Protein AF-A0A6J4NP23-F1 (afdb_monomer)

Organism: NCBI:txid904963

Structure (mmCIF, N/CA/C/O backbone):
data_AF-A0A6J4NP23-F1
#
_entry.id   AF-A0A6J4NP23-F1
#
loop_
_atom_site.group_PDB
_atom_site.id
_atom_site.type_symbol
_atom_site.label_atom_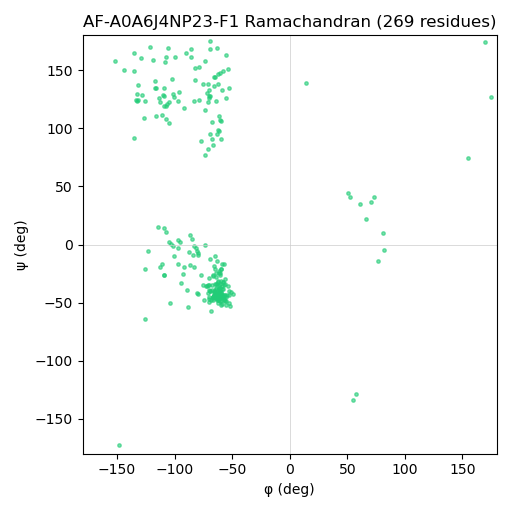id
_atom_site.label_alt_id
_atom_site.label_comp_id
_atom_site.label_asym_id
_atom_site.label_entity_id
_atom_site.label_seq_id
_atom_site.pdbx_PDB_ins_code
_atom_site.Cartn_x
_atom_site.Cartn_y
_atom_site.Cartn_z
_atom_site.occupancy
_atom_site.B_iso_or_equiv
_atom_site.auth_seq_id
_atom_site.auth_comp_id
_atom_site.auth_asym_id
_atom_site.auth_atom_id
_atom_site.pdbx_PDB_model_num
ATOM 1 N N . MET A 1 1 ? -22.127 -43.337 76.673 1.00 36.75 1 MET A N 1
ATOM 2 C CA . MET A 1 1 ? -20.661 -43.399 76.502 1.00 36.75 1 MET A CA 1
ATOM 3 C C . MET A 1 1 ? -20.350 -42.656 75.205 1.00 36.75 1 MET A C 1
ATOM 5 O O . MET A 1 1 ? -20.873 -43.080 74.190 1.00 36.75 1 MET A O 1
ATOM 9 N N . PHE A 1 2 ? -19.697 -41.489 75.328 1.00 33.22 2 PHE A N 1
ATOM 10 C CA . PHE A 1 2 ? -18.913 -40.667 74.371 1.00 33.22 2 PHE A CA 1
ATOM 11 C C . PHE A 1 2 ? -19.012 -40.971 72.852 1.00 33.22 2 PHE A C 1
ATOM 13 O O . PHE A 1 2 ? -18.929 -42.124 72.470 1.00 33.22 2 PHE A O 1
ATOM 20 N N . GLY A 1 3 ? -19.087 -40.032 71.901 1.00 30.44 3 GLY A N 1
ATOM 21 C CA . GLY A 1 3 ? -18.800 -38.595 71.871 1.00 30.44 3 GLY A CA 1
ATOM 22 C C . GLY A 1 3 ? -18.832 -38.064 70.413 1.00 30.44 3 GLY A C 1
ATOM 23 O O . GLY A 1 3 ? -19.004 -38.823 69.466 1.00 30.44 3 GLY A O 1
ATOM 24 N N . TYR A 1 4 ? -18.703 -36.742 70.292 1.00 35.09 4 TYR A N 1
ATOM 25 C CA . TYR A 1 4 ? -18.757 -35.838 69.126 1.00 35.09 4 TYR A CA 1
ATOM 26 C C . TYR A 1 4 ? -17.838 -36.137 67.913 1.00 35.09 4 TYR A C 1
ATOM 28 O O . TYR A 1 4 ? -16.700 -36.554 68.110 1.00 35.09 4 TYR A O 1
ATOM 36 N N . ASN A 1 5 ? -18.266 -35.749 66.690 1.00 31.33 5 ASN A N 1
ATOM 37 C CA . ASN A 1 5 ? -17.667 -34.642 65.891 1.00 31.33 5 ASN A CA 1
ATOM 38 C C . ASN A 1 5 ? -18.267 -34.480 64.464 1.00 31.33 5 ASN A C 1
ATOM 40 O O . ASN A 1 5 ? -18.251 -35.406 63.661 1.00 31.33 5 ASN A O 1
ATOM 44 N N . ALA A 1 6 ? -18.707 -33.257 64.135 1.00 36.91 6 ALA A N 1
ATOM 45 C CA . ALA A 1 6 ? -18.617 -32.638 62.792 1.00 36.91 6 ALA A CA 1
ATOM 46 C C . ALA A 1 6 ? -17.214 -31.962 62.676 1.00 36.91 6 ALA A C 1
ATOM 48 O O . ALA A 1 6 ? -16.598 -31.844 63.741 1.00 36.91 6 ALA A O 1
ATOM 49 N N . PRO A 1 7 ? -16.661 -31.479 61.525 1.00 42.53 7 PRO A N 1
ATOM 50 C CA . PRO A 1 7 ? -17.324 -30.733 60.433 1.00 42.53 7 PRO A CA 1
ATOM 51 C C . PRO A 1 7 ? -16.730 -30.966 59.011 1.00 42.53 7 PRO A C 1
ATOM 53 O O . PRO A 1 7 ? -15.833 -31.780 58.827 1.00 42.53 7 PRO A O 1
ATOM 56 N N . GLY A 1 8 ? -17.184 -30.209 57.998 1.00 32.09 8 GLY A N 1
ATOM 57 C CA . GLY A 1 8 ? -16.398 -30.019 56.766 1.00 32.09 8 GLY A CA 1
ATOM 58 C C . GLY A 1 8 ? -17.190 -29.676 55.508 1.00 32.09 8 GLY A C 1
ATOM 59 O O . GLY A 1 8 ? -17.348 -30.508 54.625 1.00 32.09 8 GLY A O 1
ATOM 60 N N . SER A 1 9 ? -17.666 -28.437 55.406 1.00 38.53 9 SER A N 1
ATOM 61 C CA . SER A 1 9 ? -18.154 -27.847 54.160 1.00 38.53 9 SER A CA 1
ATOM 62 C C . SER A 1 9 ? -17.006 -27.578 53.178 1.00 38.53 9 SER A C 1
ATOM 64 O O . SER A 1 9 ? -16.093 -26.823 53.511 1.00 38.53 9 SER A O 1
ATOM 66 N N . SER A 1 10 ? -17.110 -28.048 51.938 1.00 35.09 10 SER A N 1
ATOM 67 C CA . SER A 1 10 ? -16.426 -27.422 50.801 1.00 35.09 10 SER A CA 1
ATOM 68 C C . SER A 1 10 ? -17.390 -27.324 49.619 1.00 35.09 10 SER A C 1
ATOM 70 O O . SER A 1 10 ? -17.555 -28.227 48.805 1.00 35.09 10 SER A O 1
ATOM 72 N N . ARG A 1 11 ? -18.082 -26.181 49.556 1.00 37.41 11 ARG A N 1
ATOM 73 C CA . ARG A 1 11 ? -18.658 -25.685 48.307 1.00 37.41 11 ARG A CA 1
ATOM 74 C C . ARG A 1 11 ? -17.477 -25.317 47.421 1.00 37.41 11 ARG A C 1
ATOM 76 O O . ARG A 1 11 ? -16.810 -24.321 47.676 1.00 37.41 11 ARG A O 1
ATOM 83 N N . ASP A 1 12 ? -17.212 -26.146 46.423 1.00 36.19 12 ASP A N 1
ATOM 84 C CA . ASP A 1 12 ? -16.265 -25.851 45.356 1.00 36.19 12 ASP A CA 1
ATOM 85 C C . ASP A 1 12 ? -16.904 -24.805 44.426 1.00 36.19 12 ASP A C 1
ATOM 87 O O . ASP A 1 12 ? -17.491 -25.105 43.385 1.00 36.19 12 ASP A O 1
ATOM 91 N N . THR A 1 13 ? -16.905 -23.548 44.878 1.00 36.19 13 THR A N 1
ATOM 92 C CA . THR A 1 13 ? -17.175 -22.385 44.032 1.00 36.19 13 THR A CA 1
ATOM 93 C C . THR A 1 13 ? -16.019 -22.250 43.055 1.00 36.19 13 THR A C 1
ATOM 95 O O . THR A 1 13 ? -15.034 -21.568 43.331 1.00 36.19 13 THR A O 1
ATOM 98 N N . ARG A 1 14 ? -16.155 -22.887 41.889 1.00 37.19 14 ARG A N 1
ATOM 99 C CA . ARG A 1 14 ? -15.402 -22.499 40.697 1.00 37.19 14 ARG A CA 1
ATOM 100 C C . ARG A 1 14 ? -15.794 -21.067 40.358 1.00 37.19 14 ARG A C 1
ATOM 102 O O . ARG A 1 14 ? -16.845 -20.818 39.772 1.00 37.19 14 ARG A O 1
ATOM 109 N N . VAL A 1 15 ? -14.958 -20.133 40.791 1.00 38.47 15 VAL A N 1
ATOM 110 C CA . VAL A 1 15 ? -14.953 -18.759 40.304 1.00 38.47 15 VAL A CA 1
ATOM 111 C C . VAL A 1 15 ? -14.666 -18.857 38.810 1.00 38.47 15 VAL A C 1
ATOM 113 O O . VAL A 1 15 ? -13.575 -19.249 38.403 1.00 38.47 15 VAL A O 1
ATOM 116 N N . ALA A 1 16 ? -15.690 -18.606 37.997 1.00 36.97 16 ALA A N 1
ATOM 117 C CA . ALA A 1 16 ? -15.515 -18.392 36.576 1.00 36.97 16 ALA A CA 1
ATOM 118 C C . ALA A 1 16 ? -14.628 -17.157 36.427 1.00 36.97 16 ALA A C 1
ATOM 120 O O . ALA A 1 16 ? -15.034 -16.049 36.775 1.00 36.97 16 ALA A O 1
ATOM 121 N N . ASP A 1 17 ? -13.403 -17.379 35.972 1.00 35.34 17 ASP A N 1
ATOM 122 C CA . ASP A 1 17 ? -12.451 -16.331 35.649 1.00 35.34 17 ASP A CA 1
ATOM 123 C C . ASP A 1 17 ? -12.942 -15.642 34.368 1.00 35.34 17 ASP A C 1
ATOM 125 O O . ASP A 1 17 ? -12.586 -16.002 33.244 1.00 35.34 17 ASP A O 1
ATOM 129 N N . THR A 1 18 ? -13.886 -14.712 34.525 1.00 33.62 18 THR A N 1
ATOM 130 C CA . THR A 1 18 ? -14.296 -13.778 33.477 1.00 33.62 18 THR A CA 1
ATOM 131 C C . THR A 1 18 ? -13.125 -12.849 33.200 1.00 33.62 18 THR A C 1
ATOM 133 O O . THR A 1 18 ? -13.041 -11.744 33.741 1.00 33.62 18 THR A O 1
ATOM 136 N N . THR A 1 19 ? -12.223 -13.299 32.330 1.00 33.56 19 THR A N 1
ATOM 137 C CA . THR A 1 19 ? -11.299 -12.433 31.603 1.00 33.56 19 THR A CA 1
ATOM 138 C C . THR A 1 19 ? -12.158 -11.476 30.789 1.00 33.56 19 THR A C 1
ATOM 140 O O . THR A 1 19 ? -12.613 -11.763 29.685 1.00 33.56 19 THR A O 1
ATOM 143 N N . THR A 1 20 ? -12.469 -10.340 31.400 1.00 33.41 20 THR A N 1
ATOM 144 C CA . THR A 1 20 ? -13.148 -9.236 30.743 1.00 33.41 20 THR A CA 1
ATOM 145 C C . THR A 1 20 ? -12.129 -8.681 29.762 1.00 33.41 20 THR A C 1
ATOM 147 O O . THR A 1 20 ? -11.232 -7.941 30.154 1.00 33.41 20 THR A O 1
ATOM 150 N N . THR A 1 21 ? -12.182 -9.115 28.502 1.00 39.41 21 THR A N 1
ATOM 151 C CA . THR A 1 21 ? -11.393 -8.513 27.428 1.00 39.41 21 THR A CA 1
ATOM 152 C C . THR A 1 21 ? -11.884 -7.078 27.291 1.00 39.41 21 THR A C 1
ATOM 154 O O . THR A 1 21 ? -12.923 -6.821 26.684 1.00 39.41 21 THR A O 1
ATOM 157 N N . THR A 1 22 ? -11.204 -6.140 27.944 1.00 48.69 22 THR A N 1
ATOM 158 C CA . THR A 1 22 ? -11.511 -4.716 27.855 1.00 48.69 22 THR A CA 1
ATOM 159 C C . THR A 1 22 ? -11.311 -4.308 26.398 1.00 48.69 22 THR A C 1
ATOM 161 O O . THR A 1 22 ? -10.181 -4.152 25.947 1.00 48.69 22 THR A O 1
ATOM 164 N N . SER A 1 23 ? -12.399 -4.233 25.627 1.00 66.44 23 SER A N 1
ATOM 165 C CA . SER A 1 23 ? -12.356 -3.853 24.213 1.00 66.44 23 SER A CA 1
ATOM 166 C C . SER A 1 23 ? -11.758 -2.454 24.104 1.00 66.44 23 SER A C 1
ATOM 168 O O . SER A 1 23 ? -12.439 -1.480 24.420 1.00 66.44 23 SER A O 1
ATOM 170 N N . THR A 1 24 ? -10.513 -2.353 23.640 1.00 80.06 24 THR A N 1
ATOM 171 C CA . THR A 1 24 ? -9.839 -1.075 23.392 1.00 80.06 24 THR A CA 1
ATOM 172 C C . THR A 1 24 ? -10.685 -0.216 22.453 1.00 80.06 24 THR A C 1
ATOM 174 O O . THR A 1 24 ? -11.110 -0.665 21.382 1.00 80.06 24 THR A O 1
ATOM 177 N N . THR A 1 25 ? -10.980 1.008 22.882 1.00 90.00 25 THR A N 1
ATOM 178 C CA . THR A 1 25 ? -11.747 1.992 22.112 1.00 90.00 25 THR A CA 1
ATOM 179 C C . THR A 1 25 ? -10.822 2.850 21.246 1.00 90.00 25 THR A C 1
ATOM 181 O O . THR A 1 25 ? -9.612 2.902 21.465 1.00 90.00 25 THR A O 1
ATOM 184 N N . LEU A 1 26 ? -11.380 3.566 20.263 1.00 92.38 26 LEU A N 1
ATOM 185 C CA . LEU A 1 26 ? -10.605 4.523 19.458 1.00 92.38 26 LEU A CA 1
ATOM 186 C C . LEU A 1 26 ? -9.969 5.607 20.342 1.00 92.38 26 LEU A C 1
ATOM 188 O O . LEU A 1 26 ? -8.814 5.977 20.133 1.00 92.38 26 LEU A O 1
ATOM 192 N N . THR A 1 27 ? -10.689 6.056 21.372 1.00 93.19 27 THR A N 1
ATOM 193 C CA . THR A 1 27 ? -10.226 7.038 22.360 1.00 93.19 27 THR A CA 1
ATOM 194 C C . THR A 1 27 ? -9.061 6.516 23.201 1.00 93.19 27 THR A C 1
ATOM 196 O O . THR A 1 27 ? -8.151 7.280 23.515 1.00 93.19 27 THR A O 1
ATOM 199 N N . ASP A 1 28 ? -9.011 5.217 23.504 1.00 93.94 28 ASP A N 1
ATOM 200 C CA . ASP A 1 28 ? -7.879 4.621 24.233 1.00 93.94 28 ASP A CA 1
ATOM 201 C C . ASP A 1 28 ? -6.567 4.663 23.428 1.00 93.94 28 ASP A C 1
ATOM 203 O O . ASP A 1 28 ? -5.478 4.553 24.001 1.00 93.94 28 ASP A O 1
ATOM 207 N N . ILE A 1 29 ? -6.652 4.848 22.106 1.00 93.12 29 ILE A N 1
ATOM 208 C CA . ILE A 1 29 ? -5.502 4.902 21.196 1.00 93.12 29 ILE A CA 1
ATOM 209 C C . ILE A 1 29 ? -5.199 6.345 20.758 1.00 93.12 29 ILE A C 1
ATOM 211 O O . ILE A 1 29 ? -4.050 6.770 20.896 1.00 93.12 29 ILE A O 1
ATOM 215 N N . LEU A 1 30 ? -6.2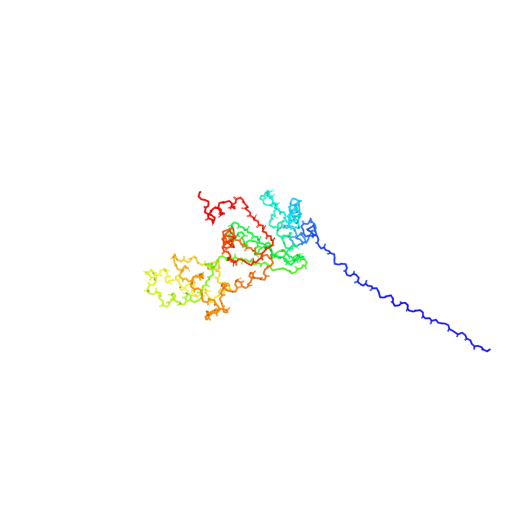04 7.094 20.282 1.00 93.00 30 LEU A N 1
ATOM 216 C CA . LEU A 1 30 ? -6.089 8.467 19.746 1.00 93.00 30 LEU A CA 1
ATOM 217 C C . LEU A 1 30 ? -6.434 9.575 20.750 1.00 93.00 30 LEU A C 1
ATOM 219 O O . LEU A 1 30 ? -6.382 10.751 20.408 1.00 93.00 30 LEU A O 1
ATOM 223 N N . GLY A 1 31 ? -6.849 9.244 21.968 1.00 92.31 31 GLY A N 1
ATOM 224 C CA . GLY A 1 31 ? -7.139 10.250 22.987 1.00 92.31 31 GLY A CA 1
ATOM 225 C C . GLY A 1 31 ? -5.878 10.967 23.480 1.00 92.31 31 GLY A C 1
ATOM 226 O O . GLY A 1 31 ? -4.756 10.503 23.280 1.00 92.31 31 GLY A O 1
ATOM 227 N N . ALA A 1 32 ? -6.061 12.065 24.219 1.00 90.38 32 ALA A N 1
ATOM 228 C CA . ALA A 1 32 ? -4.963 12.870 24.767 1.00 90.38 32 ALA A CA 1
ATOM 229 C C . ALA A 1 32 ? -3.973 12.084 25.649 1.00 90.38 32 ALA A C 1
ATOM 231 O O . ALA A 1 32 ? -2.792 12.411 25.699 1.00 90.38 32 ALA A O 1
ATOM 232 N N . GLY A 1 33 ? -4.446 11.033 26.324 1.00 90.25 33 GLY A N 1
ATOM 233 C CA . GLY A 1 33 ? -3.623 10.090 27.090 1.00 90.25 33 GLY A CA 1
ATOM 234 C C . GLY A 1 33 ? -3.527 8.702 26.455 1.00 90.25 33 GLY A C 1
ATOM 235 O O . GLY A 1 33 ? -3.148 7.751 27.140 1.00 90.25 33 GLY A O 1
ATOM 236 N N . GLY A 1 34 ? -3.926 8.565 25.188 1.00 92.75 34 GLY A N 1
ATOM 237 C CA . GLY A 1 34 ? -4.049 7.296 24.482 1.00 92.75 34 GLY A CA 1
ATOM 238 C C . GLY A 1 34 ? -2.711 6.620 24.184 1.00 92.75 34 GLY A C 1
ATOM 239 O O . GLY A 1 34 ? -1.630 7.147 24.456 1.00 92.75 34 GLY A O 1
ATOM 240 N N . ALA A 1 35 ? -2.772 5.416 23.624 1.00 93.62 35 ALA A N 1
ATOM 241 C CA . ALA A 1 35 ? -1.586 4.617 23.331 1.00 93.62 35 ALA A CA 1
ATOM 242 C C . ALA A 1 35 ? -0.600 5.318 22.374 1.00 93.62 35 ALA A C 1
ATOM 244 O O . ALA A 1 35 ? 0.611 5.222 22.585 1.00 93.62 35 ALA A O 1
ATOM 245 N N . ILE A 1 36 ? -1.091 6.087 21.390 1.00 91.50 36 ILE A N 1
ATOM 246 C CA . ILE A 1 36 ? -0.225 6.894 20.514 1.00 91.50 36 ILE A CA 1
ATOM 247 C C . ILE A 1 36 ? 0.453 8.018 21.301 1.00 91.50 36 ILE A C 1
ATOM 249 O O . ILE A 1 36 ? 1.667 8.188 21.181 1.00 91.50 36 ILE A O 1
ATOM 253 N N . ALA A 1 37 ? -0.297 8.736 22.143 1.00 92.69 37 ALA A N 1
ATOM 254 C CA . ALA A 1 37 ? 0.242 9.808 22.978 1.00 92.69 37 ALA A CA 1
ATOM 255 C C . ALA A 1 37 ? 1.380 9.303 23.878 1.00 92.69 37 ALA A C 1
ATOM 257 O O . ALA A 1 37 ? 2.453 9.900 23.931 1.00 92.69 37 ALA A O 1
ATOM 258 N N . ARG A 1 38 ? 1.190 8.143 24.522 1.00 92.69 38 ARG A N 1
ATOM 259 C CA . ARG A 1 38 ? 2.221 7.517 25.369 1.00 92.69 38 ARG A CA 1
ATOM 260 C C . ARG A 1 38 ? 3.469 7.103 24.589 1.00 92.69 38 ARG A C 1
ATOM 262 O O . ARG A 1 38 ? 4.564 7.152 25.138 1.00 92.69 38 ARG A O 1
ATOM 269 N N . ARG A 1 39 ? 3.314 6.688 23.329 1.00 91.62 39 ARG A N 1
ATOM 270 C CA . ARG A 1 39 ? 4.426 6.226 22.488 1.00 91.62 39 ARG A CA 1
ATOM 271 C C . ARG A 1 39 ? 5.233 7.372 21.881 1.00 91.62 39 ARG A C 1
ATOM 273 O O . ARG A 1 39 ? 6.455 7.287 21.835 1.00 91.62 39 ARG A O 1
ATOM 280 N N . LEU A 1 40 ? 4.562 8.411 21.392 1.00 90.00 40 LEU A N 1
ATOM 281 C CA . LEU A 1 40 ? 5.204 9.563 20.750 1.00 90.00 40 LEU A CA 1
ATOM 282 C C . LEU A 1 40 ? 5.640 10.644 21.753 1.00 90.00 40 LEU A C 1
ATOM 284 O O . LEU A 1 40 ? 6.468 11.493 21.419 1.00 90.00 40 LEU A O 1
ATOM 288 N N . GLY A 1 41 ? 5.099 10.628 22.975 1.00 90.31 41 GLY A N 1
ATOM 289 C CA . GLY A 1 41 ? 5.422 11.596 24.019 1.00 90.31 41 GLY A CA 1
ATOM 290 C C . GLY A 1 41 ? 5.151 13.031 23.562 1.00 90.31 41 GLY A C 1
ATOM 291 O O . GLY A 1 41 ? 4.082 13.333 23.039 1.00 90.31 41 GLY A O 1
ATOM 292 N N . ALA A 1 42 ? 6.147 13.908 23.712 1.00 85.25 42 ALA A N 1
ATOM 293 C CA . ALA A 1 42 ? 6.056 15.319 23.325 1.00 85.25 42 ALA A CA 1
ATOM 294 C C . ALA A 1 42 ? 5.836 15.553 21.814 1.00 85.25 42 ALA A C 1
ATOM 296 O O . ALA A 1 42 ? 5.490 16.660 21.417 1.00 85.25 42 ALA A O 1
ATOM 297 N N . GLY A 1 43 ? 6.034 14.532 20.970 1.00 84.62 43 GLY A N 1
ATOM 298 C CA . GLY A 1 43 ? 5.756 14.604 19.534 1.00 84.62 43 GLY A CA 1
ATOM 299 C C . GLY A 1 43 ? 4.280 14.415 19.167 1.00 84.62 43 GLY A C 1
ATOM 300 O O . GLY A 1 43 ? 3.938 14.537 17.991 1.00 84.62 43 GLY A O 1
ATOM 301 N N . TYR A 1 44 ? 3.412 14.093 20.132 1.00 87.62 44 TYR A N 1
ATOM 302 C CA . TYR A 1 44 ? 1.978 13.951 19.900 1.00 87.62 44 TYR A CA 1
ATOM 303 C C . TYR A 1 44 ? 1.210 15.192 20.339 1.00 87.62 44 TYR A C 1
ATOM 305 O O . TYR A 1 44 ? 1.273 15.613 21.491 1.00 87.62 44 TYR A O 1
ATOM 313 N N . GLU A 1 45 ? 0.418 15.724 19.417 1.00 89.06 45 GLU A N 1
ATOM 314 C CA . GLU A 1 45 ? -0.565 16.755 19.702 1.00 89.06 45 GLU A CA 1
ATOM 315 C C . GLU A 1 45 ? -1.958 16.142 19.580 1.00 89.06 45 GLU A C 1
ATOM 317 O O . GLU A 1 45 ? -2.344 15.659 18.511 1.00 89.06 45 GLU A O 1
ATOM 322 N N . PHE A 1 46 ? -2.713 16.162 20.677 1.00 89.62 46 PHE A N 1
ATOM 323 C CA . PHE A 1 46 ? -4.100 15.723 20.659 1.00 89.62 46 PHE A CA 1
ATOM 324 C C . PHE A 1 46 ? -4.962 16.704 19.870 1.00 89.62 46 PHE A C 1
ATOM 326 O O . PHE A 1 46 ? -4.978 17.902 20.154 1.00 89.62 46 PHE A O 1
ATOM 333 N N . ARG A 1 47 ? -5.722 16.176 18.909 1.00 90.44 47 ARG A N 1
ATOM 334 C CA . ARG A 1 47 ? -6.625 16.956 18.059 1.00 90.44 47 ARG A CA 1
ATOM 335 C C . ARG A 1 47 ? -8.023 16.341 18.121 1.00 90.44 47 ARG A C 1
ATOM 337 O O . ARG A 1 47 ? -8.210 15.263 17.559 1.00 90.44 47 ARG A O 1
ATOM 344 N N . PRO A 1 48 ? -9.013 16.986 18.764 1.00 90.75 48 PRO A N 1
ATOM 345 C CA . PRO A 1 48 ? -10.369 16.440 18.877 1.00 90.75 48 PRO A CA 1
ATOM 346 C C . PRO A 1 48 ? -10.990 16.046 17.530 1.00 90.75 48 PRO A C 1
ATOM 348 O O . PRO A 1 48 ? -11.641 15.010 17.433 1.00 90.75 48 PRO A O 1
ATOM 351 N N . GLN A 1 49 ? -10.703 16.814 16.474 1.00 92.00 49 GLN A N 1
ATOM 352 C CA . GLN A 1 49 ? -11.192 16.564 15.114 1.00 92.00 49 GLN A CA 1
ATOM 353 C C . GLN A 1 49 ? -10.659 15.245 14.529 1.00 92.00 49 GLN A C 1
ATOM 355 O O . GLN A 1 49 ? -11.319 14.619 13.703 1.00 92.00 49 GLN A O 1
ATOM 360 N N . GLN A 1 50 ? -9.475 14.793 14.963 1.00 92.81 50 GLN A N 1
ATOM 361 C CA . GLN A 1 50 ? -8.923 13.494 14.570 1.00 92.81 50 GLN A CA 1
ATOM 362 C C . GLN A 1 50 ? -9.787 12.350 15.114 1.00 92.81 50 GLN A C 1
ATOM 364 O O . GLN A 1 50 ? -10.067 11.391 14.396 1.00 92.81 50 GLN A O 1
ATOM 369 N N . LEU A 1 51 ? -10.215 12.457 16.375 1.00 93.44 51 LEU A N 1
ATOM 370 C CA . LEU A 1 51 ? -11.068 11.460 17.016 1.00 93.44 51 LEU A CA 1
ATOM 371 C C . LEU A 1 51 ? -12.490 11.495 16.443 1.00 93.44 51 LEU A C 1
ATOM 373 O O . LEU A 1 51 ? -13.036 10.441 16.135 1.00 93.44 51 LEU A O 1
ATOM 377 N N . GLU A 1 52 ? -13.045 12.687 16.216 1.00 94.25 52 GLU A N 1
ATOM 378 C CA . GLU A 1 52 ? -14.349 12.868 15.565 1.00 94.25 52 GLU A CA 1
ATOM 379 C C . GLU A 1 52 ? -14.385 12.206 14.177 1.00 94.25 52 GLU A C 1
ATOM 381 O O . GLU A 1 52 ? -15.281 11.412 13.876 1.00 94.25 52 GLU A O 1
ATOM 386 N N . MET A 1 53 ? -13.362 12.455 13.349 1.00 95.12 53 MET A N 1
ATOM 387 C CA . MET A 1 53 ? -13.221 11.793 12.052 1.00 95.12 53 MET A CA 1
ATOM 388 C C . MET A 1 53 ? -13.112 10.269 12.210 1.00 95.12 53 MET A C 1
ATOM 390 O O . MET A 1 53 ? -13.758 9.534 11.462 1.00 95.12 53 MET A O 1
ATOM 394 N N . ALA A 1 54 ? -12.344 9.777 13.186 1.00 96.12 54 ALA A N 1
ATOM 395 C CA . ALA A 1 54 ? -12.197 8.342 13.422 1.00 96.12 54 ALA A CA 1
ATOM 396 C C . ALA A 1 54 ? -13.517 7.662 13.809 1.00 96.12 54 ALA A C 1
ATOM 398 O O . ALA A 1 54 ? -13.838 6.580 13.305 1.00 96.12 54 ALA A O 1
ATOM 399 N N . GLU A 1 55 ? -14.313 8.303 14.661 1.00 96.31 55 GLU A N 1
ATOM 400 C CA . GLU A 1 55 ? -15.637 7.821 15.050 1.00 96.31 55 GLU A CA 1
ATOM 401 C C . GLU A 1 55 ? -16.614 7.821 13.869 1.00 96.31 55 GLU A C 1
ATOM 403 O O . GLU A 1 55 ? -17.340 6.837 13.671 1.00 96.31 55 GLU A O 1
ATOM 408 N N . ALA A 1 56 ? -16.591 8.869 13.038 1.00 96.88 56 ALA A N 1
ATOM 409 C CA . ALA A 1 56 ? -17.398 8.943 11.823 1.00 96.88 56 ALA A CA 1
ATOM 410 C C . ALA A 1 56 ? -17.045 7.811 10.842 1.00 96.88 56 ALA A C 1
ATOM 412 O O . ALA A 1 56 ? -17.939 7.099 10.366 1.00 96.88 56 ALA A O 1
ATOM 413 N N . VAL A 1 57 ? -15.749 7.578 10.596 1.00 97.44 57 VAL A N 1
ATOM 414 C CA . VAL A 1 57 ? -15.266 6.482 9.738 1.00 97.44 57 VAL A CA 1
ATOM 415 C C . VAL A 1 57 ? -15.690 5.123 10.307 1.00 97.44 57 VAL A C 1
ATOM 417 O O . VAL A 1 57 ? -16.254 4.304 9.577 1.00 97.44 57 VAL A O 1
ATOM 420 N N . ALA A 1 58 ? -15.522 4.886 11.613 1.00 97.44 58 ALA A N 1
ATOM 421 C CA . ALA A 1 58 ? -15.962 3.646 12.262 1.00 97.44 58 ALA A CA 1
ATOM 422 C C . ALA A 1 58 ? -17.480 3.424 12.159 1.00 97.44 58 ALA A C 1
ATOM 424 O O . ALA A 1 58 ? -17.946 2.298 11.946 1.00 97.44 58 ALA A O 1
ATOM 425 N N . GLY A 1 59 ? -18.270 4.488 12.317 1.00 97.31 59 GLY A N 1
ATOM 426 C CA . GLY A 1 59 ? -19.717 4.461 12.119 1.00 97.31 59 GLY A CA 1
ATOM 427 C C . GLY A 1 59 ? -20.097 4.086 10.686 1.00 97.31 59 GLY A C 1
ATOM 428 O O . GLY A 1 59 ? -20.979 3.247 10.488 1.00 97.31 59 GLY A O 1
ATOM 429 N N . SER A 1 60 ? -19.402 4.651 9.697 1.00 98.00 60 SER A N 1
ATOM 430 C CA . SER A 1 60 ? -19.640 4.378 8.276 1.00 98.00 60 SER A CA 1
ATOM 431 C C . SER A 1 60 ? -19.290 2.942 7.889 1.00 98.00 60 SER A C 1
ATOM 433 O O . SER A 1 60 ? -20.097 2.272 7.244 1.00 98.00 60 SER A O 1
ATOM 435 N N . LEU A 1 61 ? -18.133 2.442 8.341 1.00 97.31 61 LEU A N 1
ATOM 436 C CA . LEU A 1 61 ? -17.677 1.072 8.082 1.00 97.31 61 LEU A CA 1
ATOM 437 C C . LEU A 1 61 ? -18.632 0.030 8.680 1.00 97.31 61 LEU A C 1
ATOM 439 O O . LEU A 1 61 ? -19.021 -0.914 7.993 1.00 97.31 61 LEU A O 1
ATOM 443 N N . ARG A 1 62 ? -19.065 0.217 9.936 1.00 95.06 62 ARG A N 1
ATOM 444 C CA . ARG A 1 62 ? -20.051 -0.674 10.578 1.00 95.06 62 ARG A CA 1
ATOM 445 C C . ARG A 1 62 ? -21.421 -0.602 9.912 1.00 95.06 62 ARG A C 1
ATOM 447 O O . ARG A 1 62 ? -22.085 -1.624 9.776 1.00 95.06 62 ARG A O 1
ATOM 454 N N . GLY A 1 63 ? -21.844 0.600 9.523 1.00 95.31 63 GLY A N 1
ATOM 455 C CA . GLY A 1 63 ? -23.145 0.840 8.906 1.00 95.31 63 GLY A CA 1
ATOM 456 C C . GLY A 1 63 ? -23.222 0.492 7.420 1.00 95.31 63 GLY A C 1
ATOM 457 O O . GLY A 1 63 ? -24.318 0.543 6.869 1.00 95.31 63 GLY A O 1
ATOM 458 N N . GLY A 1 64 ? -22.097 0.183 6.765 1.00 95.31 64 GLY A N 1
ATOM 459 C CA . GLY A 1 64 ? -22.050 -0.043 5.318 1.00 95.31 64 GLY A CA 1
ATOM 460 C C . GLY A 1 64 ? -22.479 1.183 4.506 1.00 95.31 64 GLY A C 1
ATOM 461 O O . GLY A 1 64 ? -23.140 1.036 3.482 1.00 95.31 64 GLY A O 1
ATOM 462 N N . ARG A 1 65 ? -22.165 2.392 4.989 1.00 96.56 65 ARG A N 1
ATOM 463 C CA . ARG A 1 65 ? -22.538 3.661 4.341 1.00 96.56 65 ARG A CA 1
ATOM 464 C C . ARG A 1 65 ? -21.325 4.335 3.705 1.00 96.56 65 ARG A C 1
ATOM 466 O O . ARG A 1 65 ? -20.185 4.050 4.074 1.00 96.56 65 ARG A O 1
ATOM 473 N N . HIS A 1 66 ? -21.583 5.254 2.779 1.00 97.06 66 HIS A N 1
ATOM 474 C CA . HIS A 1 66 ? -20.573 6.179 2.272 1.00 97.06 66 HIS A CA 1
ATOM 475 C C . HIS A 1 66 ? -20.422 7.370 3.222 1.00 97.06 66 HIS A C 1
ATOM 477 O O . HIS A 1 66 ? -21.411 7.867 3.763 1.00 97.06 66 HIS A O 1
ATOM 483 N N . LEU A 1 67 ? -19.184 7.823 3.396 1.00 97.06 67 LEU A N 1
ATOM 484 C CA . LEU A 1 67 ? -18.825 8.995 4.182 1.00 97.06 67 LEU A CA 1
ATOM 485 C C . LEU A 1 67 ? -17.856 9.839 3.359 1.00 97.06 67 LEU A C 1
ATOM 487 O O . LEU A 1 67 ? -16.858 9.320 2.861 1.00 97.06 67 LEU A O 1
ATOM 491 N N . LEU A 1 68 ? -18.150 11.130 3.253 1.00 95.75 68 LEU A N 1
ATOM 492 C CA . LEU A 1 68 ? -17.241 12.133 2.719 1.00 95.75 68 LEU A CA 1
ATOM 493 C C . LEU A 1 68 ? -16.787 13.014 3.882 1.00 95.75 68 LEU A C 1
ATOM 495 O O . LEU A 1 68 ? -17.623 13.506 4.638 1.00 95.75 68 LEU A O 1
ATOM 499 N N . VAL A 1 69 ? -15.475 13.180 4.038 1.00 93.44 69 VAL A N 1
ATOM 500 C CA . VAL A 1 69 ? -14.884 14.011 5.091 1.00 93.44 69 VAL A CA 1
ATOM 501 C C . VAL A 1 69 ? -13.959 15.023 4.445 1.00 93.44 69 VAL A C 1
ATOM 503 O O . VAL A 1 69 ? -13.009 14.647 3.761 1.00 93.44 69 VAL A O 1
ATOM 506 N N . GLU A 1 70 ? -14.206 16.299 4.709 1.00 90.62 70 GLU A N 1
ATOM 507 C CA . GLU A 1 70 ? -13.232 17.350 4.457 1.00 90.62 70 GLU A CA 1
ATOM 508 C C . GLU A 1 70 ? -12.403 17.551 5.726 1.00 90.62 70 GLU A C 1
ATOM 510 O O . GLU A 1 70 ? -12.926 17.878 6.790 1.00 90.62 70 GLU A O 1
ATOM 515 N N . ALA A 1 71 ? -11.100 17.308 5.629 1.00 81.31 71 ALA A N 1
ATOM 516 C CA . ALA A 1 71 ? -10.192 17.411 6.757 1.00 81.31 71 ALA A CA 1
ATOM 517 C C . ALA A 1 71 ? -8.965 18.234 6.355 1.00 81.31 71 ALA A C 1
ATOM 519 O O . ALA A 1 71 ? -8.260 17.908 5.392 1.00 81.31 71 ALA A O 1
ATOM 520 N N . GLY A 1 72 ? -8.705 19.301 7.116 1.00 75.62 72 GLY A N 1
ATOM 521 C CA . GLY A 1 72 ? -7.589 20.216 6.873 1.00 75.62 72 GLY A CA 1
ATOM 522 C C . GLY A 1 72 ? -6.230 19.507 6.805 1.00 75.62 72 GLY A C 1
ATOM 523 O O . GLY A 1 72 ? -6.052 18.356 7.218 1.00 75.62 72 GLY A O 1
ATOM 524 N N . THR A 1 73 ? -5.220 20.166 6.252 1.00 72.38 73 THR A N 1
ATOM 525 C CA . THR A 1 73 ? -3.838 19.667 6.318 1.00 72.38 73 THR A CA 1
ATOM 526 C C . THR A 1 73 ? -3.346 19.646 7.768 1.00 72.38 73 THR A C 1
ATOM 528 O O . THR A 1 73 ? -3.697 20.517 8.557 1.00 72.38 73 THR A O 1
ATOM 531 N N . GLY A 1 74 ? -2.534 18.653 8.141 1.00 68.94 74 GLY A N 1
ATOM 532 C CA . GLY A 1 74 ? -1.912 18.595 9.472 1.00 68.94 74 GLY A CA 1
ATOM 533 C C . GLY A 1 74 ? -2.782 18.042 10.611 1.00 68.94 74 GLY A C 1
ATOM 534 O O . GLY A 1 74 ? -2.258 17.807 11.692 1.00 68.94 74 GLY A O 1
ATOM 535 N N . VAL A 1 75 ? -4.064 17.727 10.389 1.00 63.38 75 VAL A N 1
ATOM 536 C CA . VAL A 1 75 ? -4.958 17.170 11.435 1.00 63.38 75 VAL A CA 1
ATOM 537 C C . VAL A 1 75 ? -4.680 15.703 11.807 1.00 63.38 75 VAL A C 1
ATOM 539 O O . VAL A 1 75 ? -5.334 15.153 12.686 1.00 63.38 75 VAL A O 1
ATOM 542 N N . GLY A 1 76 ? -3.698 15.053 11.172 1.00 75.81 76 GLY A N 1
ATOM 543 C CA . GLY A 1 76 ? -3.395 13.635 11.400 1.00 75.81 76 GLY A CA 1
ATOM 544 C C . GLY A 1 76 ? -4.431 12.689 10.780 1.00 75.81 76 GLY A C 1
ATOM 545 O O . GLY A 1 76 ? -4.798 11.693 11.406 1.00 75.81 76 GLY A O 1
ATOM 546 N N . LYS A 1 77 ? -4.894 13.016 9.561 1.00 87.19 77 LYS A N 1
ATOM 547 C CA . LYS A 1 77 ? -5.908 12.271 8.788 1.00 87.19 77 LYS A CA 1
ATOM 548 C C . LYS A 1 77 ? -5.615 10.777 8.698 1.00 87.19 77 LYS A C 1
ATOM 550 O O . LYS A 1 77 ? -6.528 9.983 8.903 1.00 87.19 77 LYS A O 1
ATOM 555 N N . SER A 1 78 ? -4.351 10.412 8.468 1.00 91.62 78 SER A N 1
ATOM 556 C CA . SER A 1 78 ? -3.933 9.017 8.328 1.00 91.62 78 SER A CA 1
ATOM 557 C C . SER A 1 78 ? -4.416 8.156 9.486 1.00 91.62 78 SER A C 1
ATOM 559 O O . SER A 1 78 ? -5.108 7.171 9.270 1.00 91.62 78 SER A O 1
ATOM 561 N N . PHE A 1 79 ? -4.143 8.545 10.735 1.00 94.12 79 PHE A N 1
ATOM 562 C CA . PHE A 1 79 ? -4.595 7.760 11.887 1.00 94.12 79 PHE A CA 1
ATOM 563 C C . PHE A 1 79 ? -6.113 7.760 12.044 1.00 94.12 79 PHE A C 1
ATOM 565 O O . PHE A 1 79 ? -6.674 6.735 12.431 1.00 94.12 79 PHE A O 1
ATOM 572 N N . ALA A 1 80 ? -6.771 8.872 11.708 1.00 94.81 80 ALA A N 1
ATOM 573 C CA . ALA A 1 80 ? -8.217 8.986 11.810 1.00 94.81 80 ALA A CA 1
ATOM 574 C C . ALA A 1 80 ? -8.949 8.007 10.883 1.00 94.81 80 ALA A C 1
ATOM 576 O O . ALA A 1 80 ? -9.983 7.483 11.275 1.00 94.81 80 ALA A O 1
ATOM 577 N N . TYR A 1 81 ? -8.422 7.697 9.694 1.00 96.00 81 TYR A N 1
ATOM 578 C CA . TYR A 1 81 ? -9.024 6.671 8.835 1.00 96.00 81 TYR A CA 1
ATOM 579 C C . TYR A 1 81 ? -8.401 5.277 9.013 1.00 96.00 81 TYR A C 1
ATOM 581 O O . TYR A 1 81 ? -9.115 4.280 8.899 1.00 96.00 81 TYR A O 1
ATOM 589 N N . LEU A 1 82 ? -7.100 5.171 9.315 1.00 97.12 82 LEU A N 1
ATOM 590 C CA . LEU A 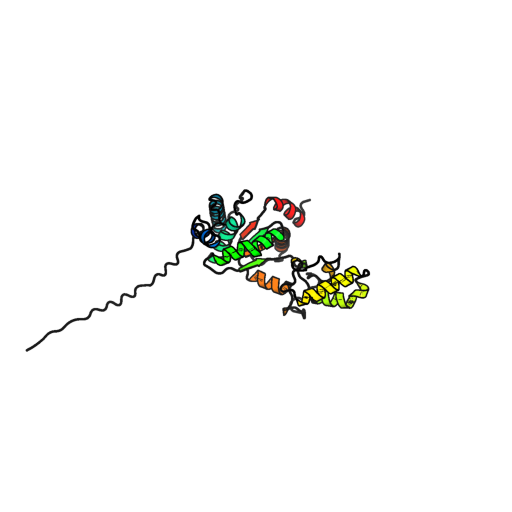1 82 ? -6.409 3.881 9.437 1.00 97.12 82 LEU A CA 1
ATOM 591 C C . LEU A 1 82 ? -6.857 3.114 10.672 1.00 97.12 82 LEU A C 1
ATOM 593 O O . LEU A 1 82 ? -7.139 1.924 10.569 1.00 97.12 82 LEU A O 1
ATOM 597 N N . LEU A 1 83 ? -6.931 3.769 11.832 1.00 96.94 83 LEU A N 1
ATOM 598 C CA . LEU A 1 83 ? -7.278 3.080 13.069 1.00 96.94 83 LEU A CA 1
ATOM 599 C C . LEU A 1 83 ? -8.667 2.417 13.007 1.00 96.94 83 LEU A C 1
ATOM 601 O O . LEU A 1 83 ? -8.746 1.217 13.269 1.00 96.94 83 LEU A O 1
ATOM 605 N N . PRO A 1 84 ? -9.758 3.114 12.632 1.00 97.38 84 PRO A N 1
ATOM 606 C CA . PRO A 1 84 ? -11.059 2.462 12.505 1.00 97.38 84 PRO A CA 1
ATOM 607 C C . PRO A 1 84 ? -11.112 1.441 11.358 1.00 97.38 84 PRO A C 1
ATOM 609 O O . PRO A 1 84 ? -11.864 0.472 11.455 1.00 97.38 84 PRO A O 1
ATOM 612 N N . ALA A 1 85 ? -10.309 1.599 10.298 1.00 98.00 85 ALA A N 1
ATOM 613 C CA . ALA A 1 85 ? -10.180 0.590 9.244 1.00 98.00 85 ALA A CA 1
ATOM 614 C C . ALA A 1 85 ? -9.540 -0.705 9.750 1.00 98.00 85 ALA A C 1
ATOM 616 O O . ALA A 1 85 ? -10.046 -1.790 9.461 1.00 98.00 85 ALA A O 1
ATOM 617 N N . ILE A 1 86 ? -8.454 -0.589 10.518 1.00 97.69 86 ILE A N 1
ATOM 618 C CA . ILE A 1 86 ? -7.783 -1.708 11.188 1.00 97.69 86 ILE A CA 1
ATOM 619 C C . ILE A 1 86 ? -8.754 -2.370 12.160 1.00 97.69 86 ILE A C 1
ATOM 621 O O . ILE A 1 86 ? -8.955 -3.579 12.076 1.00 97.69 86 ILE A O 1
ATOM 625 N N . ASP A 1 87 ? -9.433 -1.583 12.998 1.00 96.81 87 ASP A N 1
ATOM 626 C CA . ASP A 1 87 ? -10.396 -2.104 13.969 1.00 96.81 87 ASP A CA 1
ATOM 627 C C . ASP A 1 87 ? -11.527 -2.891 13.301 1.00 96.81 87 ASP A C 1
ATOM 629 O O . ASP A 1 87 ? -11.858 -4.010 13.701 1.00 96.81 87 ASP A O 1
ATOM 633 N N . TYR A 1 88 ? -12.075 -2.347 12.214 1.00 97.25 88 TYR A N 1
ATOM 634 C CA . TYR A 1 88 ? -13.078 -3.025 11.407 1.00 97.25 88 TYR A CA 1
ATOM 635 C C . TYR A 1 88 ? -12.541 -4.317 10.778 1.00 97.25 88 TYR A C 1
ATOM 637 O O . TYR A 1 88 ? -13.203 -5.356 10.875 1.00 97.25 88 TYR A O 1
ATOM 645 N N . ALA A 1 89 ? -11.356 -4.266 10.162 1.00 97.25 89 ALA A N 1
ATOM 646 C CA . ALA A 1 89 ? -10.735 -5.400 9.485 1.00 97.25 89 ALA A CA 1
ATOM 647 C C . ALA A 1 89 ? -10.445 -6.557 10.452 1.00 97.25 89 ALA A C 1
ATOM 649 O O . ALA A 1 89 ? -10.802 -7.702 10.165 1.00 97.25 89 ALA A O 1
ATOM 650 N N . VAL A 1 90 ? -9.857 -6.258 11.612 1.00 95.94 90 VAL A N 1
ATOM 651 C CA . VAL A 1 90 ? -9.495 -7.248 12.633 1.00 95.94 90 VAL A CA 1
ATOM 652 C C . VAL A 1 90 ? -10.748 -7.854 13.266 1.00 95.94 90 VAL A C 1
ATOM 654 O O . VAL A 1 90 ? -10.961 -9.065 13.159 1.00 95.94 90 VAL A O 1
ATOM 657 N N . LYS A 1 91 ? -11.635 -7.032 13.848 1.00 94.62 91 LYS A N 1
ATOM 658 C CA . LYS A 1 91 ? -12.805 -7.527 14.603 1.00 94.62 91 LYS A CA 1
ATOM 659 C C . LYS A 1 91 ? -13.786 -8.326 13.750 1.00 94.62 91 LYS A C 1
ATOM 661 O O . LYS A 1 91 ? -14.427 -9.247 14.249 1.00 94.62 91 LYS A O 1
ATOM 666 N N . HIS A 1 92 ? -13.900 -7.997 12.463 1.00 94.88 92 HIS A N 1
ATOM 667 C CA . HIS A 1 92 ? -14.856 -8.645 11.562 1.00 94.88 92 HIS A CA 1
ATOM 668 C C . HIS A 1 92 ? -14.203 -9.643 10.601 1.00 94.88 92 HIS A C 1
ATOM 670 O O . HIS A 1 92 ? -14.911 -10.216 9.773 1.00 94.88 92 HIS A O 1
ATOM 676 N N . LYS A 1 93 ? -12.880 -9.863 10.691 1.00 94.81 93 LYS A N 1
ATOM 677 C CA . LYS A 1 93 ? -12.106 -10.687 9.741 1.00 94.81 93 LYS A CA 1
ATOM 678 C C . LYS A 1 93 ? -12.339 -10.261 8.286 1.00 94.81 93 LYS A C 1
ATOM 680 O O . LYS A 1 93 ? -12.501 -11.092 7.391 1.00 94.81 93 LYS A O 1
ATOM 685 N N . LYS A 1 94 ? -12.390 -8.948 8.080 1.00 96.19 94 LYS A N 1
ATOM 686 C CA . LYS A 1 94 ? -12.644 -8.291 6.796 1.00 96.19 94 LYS A CA 1
ATOM 687 C C . LYS A 1 94 ? -11.365 -7.694 6.231 1.00 96.19 94 LYS A C 1
ATOM 689 O O . LYS A 1 94 ? -10.345 -7.605 6.917 1.00 96.19 94 LYS A O 1
ATOM 694 N N . ARG A 1 95 ? -11.423 -7.279 4.969 1.00 97.94 95 ARG A N 1
ATOM 695 C CA . ARG A 1 95 ? -10.320 -6.591 4.296 1.00 97.94 95 ARG A CA 1
ATOM 696 C C . ARG A 1 95 ? -10.718 -5.182 3.887 1.00 97.94 95 ARG A C 1
ATOM 698 O O . ARG A 1 95 ? -11.777 -4.988 3.291 1.00 97.94 95 ARG A O 1
ATOM 705 N N . VAL A 1 96 ? -9.836 -4.223 4.148 1.00 98.50 96 VAL A N 1
ATOM 706 C CA . VAL A 1 96 ? -10.013 -2.821 3.754 1.00 98.50 96 VAL A CA 1
ATOM 707 C C . VAL A 1 96 ? -8.927 -2.426 2.762 1.00 98.50 96 VAL A C 1
ATOM 709 O O . VAL A 1 96 ? -7.754 -2.746 2.952 1.00 98.50 96 VAL A O 1
ATOM 712 N N . VAL A 1 97 ? -9.324 -1.738 1.695 1.00 98.31 97 VAL A N 1
ATOM 713 C CA . VAL A 1 97 ? -8.396 -1.083 0.768 1.00 98.31 97 VAL A CA 1
ATOM 714 C C . VAL A 1 97 ? -8.261 0.381 1.167 1.00 98.31 97 VAL A C 1
ATOM 716 O O . VAL A 1 97 ? -9.263 1.063 1.357 1.00 98.31 97 VAL A O 1
ATOM 719 N N . VAL A 1 98 ? -7.032 0.865 1.272 1.00 97.88 98 VAL A N 1
ATOM 720 C CA . VAL A 1 98 ? -6.700 2.280 1.426 1.00 97.88 98 VAL A CA 1
ATOM 721 C C . VAL A 1 98 ? -6.024 2.714 0.136 1.00 97.88 98 VAL A C 1
ATOM 723 O O . VAL A 1 98 ? -4.930 2.255 -0.187 1.00 97.88 98 VAL A O 1
ATOM 726 N N . SER A 1 99 ? -6.702 3.562 -0.624 1.00 96.19 99 SER A N 1
ATOM 727 C CA . SER A 1 99 ? -6.183 4.114 -1.864 1.00 96.19 99 SER A CA 1
ATOM 728 C C . SER A 1 99 ? -5.691 5.530 -1.627 1.00 96.19 99 SER A C 1
ATOM 730 O O . SER A 1 99 ? -6.447 6.348 -1.113 1.00 96.19 99 SER A O 1
ATOM 732 N N . THR A 1 100 ? -4.471 5.832 -2.057 1.00 92.88 100 THR A N 1
ATOM 733 C CA . THR A 1 100 ? -3.904 7.187 -2.002 1.00 92.88 100 THR A CA 1
ATOM 734 C C . THR A 1 100 ? -3.513 7.673 -3.398 1.00 92.88 100 THR A C 1
ATOM 736 O O . THR A 1 100 ? -3.508 6.902 -4.363 1.00 92.88 100 THR A O 1
ATOM 739 N N . HIS A 1 101 ? -3.176 8.953 -3.529 1.00 85.25 101 HIS A N 1
ATOM 740 C CA . HIS A 1 101 ? -2.849 9.529 -4.829 1.00 85.25 101 HIS A CA 1
ATOM 741 C C . HIS A 1 101 ? -1.466 9.106 -5.356 1.00 85.25 101 HIS A C 1
ATOM 743 O O . HIS A 1 101 ? -1.345 8.664 -6.499 1.00 85.25 101 HIS A O 1
ATOM 749 N N . THR A 1 102 ? -0.414 9.186 -4.534 1.00 79.44 102 THR A N 1
ATOM 750 C CA . THR A 1 102 ? 0.979 8.996 -4.983 1.00 79.44 102 THR A CA 1
ATOM 751 C C . THR A 1 102 ? 1.667 7.810 -4.305 1.00 79.44 102 THR A C 1
ATOM 753 O O . THR A 1 102 ? 1.266 7.362 -3.233 1.00 79.44 102 THR A O 1
ATOM 756 N N . ILE A 1 103 ? 2.734 7.285 -4.923 1.00 76.44 103 ILE A N 1
ATOM 757 C CA . ILE A 1 103 ? 3.564 6.218 -4.329 1.00 76.44 103 ILE A CA 1
ATOM 758 C C . ILE A 1 103 ? 4.184 6.682 -3.007 1.00 76.44 103 ILE A C 1
ATOM 760 O O . ILE A 1 103 ? 4.096 5.962 -2.019 1.00 76.44 103 ILE A O 1
ATOM 764 N N . SER A 1 104 ? 4.690 7.914 -2.946 1.00 80.19 104 SER A N 1
ATOM 765 C CA . SER A 1 104 ? 5.288 8.468 -1.726 1.00 80.19 104 SER A CA 1
ATOM 766 C C . SER A 1 104 ? 4.303 8.550 -0.555 1.00 80.19 104 SER A C 1
ATOM 768 O O . SER A 1 104 ? 4.691 8.309 0.585 1.00 80.19 104 SER A O 1
ATOM 770 N N . LEU A 1 105 ? 3.018 8.836 -0.811 1.00 84.44 105 LEU A N 1
ATOM 771 C CA . LEU A 1 105 ? 1.987 8.789 0.234 1.00 84.44 105 LEU A CA 1
ATOM 772 C C . LEU A 1 105 ? 1.736 7.354 0.717 1.00 84.44 105 LEU A C 1
ATOM 774 O O . LEU A 1 105 ? 1.567 7.131 1.912 1.00 84.44 105 LEU A O 1
ATOM 778 N N . GLN A 1 106 ? 1.746 6.367 -0.185 1.00 86.12 106 GLN A N 1
ATOM 779 C CA . GLN A 1 106 ? 1.623 4.959 0.214 1.00 86.12 106 GLN A CA 1
ATOM 780 C C . GLN A 1 106 ? 2.804 4.503 1.077 1.00 86.12 106 GLN A C 1
ATOM 782 O O . GLN A 1 106 ? 2.600 3.810 2.071 1.00 86.12 106 GLN A O 1
ATOM 787 N N . GLU A 1 107 ? 4.022 4.897 0.706 1.00 85.00 107 GLU A N 1
ATOM 788 C CA . GLU A 1 107 ? 5.246 4.609 1.462 1.00 85.00 107 GLU A CA 1
ATOM 789 C C . GLU A 1 107 ? 5.207 5.278 2.836 1.00 85.00 107 GLU A C 1
ATOM 791 O O . GLU A 1 107 ? 5.482 4.626 3.837 1.00 85.00 107 GLU A O 1
ATOM 796 N N . GLN A 1 108 ? 4.733 6.526 2.934 1.00 89.81 108 GLN A N 1
ATOM 797 C CA . GLN A 1 108 ? 4.519 7.165 4.235 1.00 89.81 108 GLN A CA 1
ATOM 798 C C . GLN A 1 108 ? 3.578 6.346 5.133 1.00 89.81 108 GLN A C 1
ATOM 800 O O . GLN A 1 108 ? 3.873 6.161 6.318 1.00 89.81 108 GLN A O 1
ATOM 805 N N . LEU A 1 109 ? 2.473 5.828 4.587 1.00 93.25 109 LEU A N 1
ATOM 806 C CA . LEU A 1 109 ? 1.572 4.985 5.369 1.00 93.25 109 LEU A CA 1
ATOM 807 C C . LEU A 1 109 ? 2.256 3.693 5.816 1.00 93.25 109 LEU A C 1
ATOM 809 O O . LEU A 1 109 ? 2.139 3.316 6.978 1.00 93.25 109 LEU A O 1
ATOM 813 N N . ILE A 1 110 ? 2.959 3.018 4.909 1.00 93.38 110 ILE A N 1
ATOM 814 C CA . ILE A 1 110 ? 3.534 1.686 5.136 1.00 93.38 110 ILE A CA 1
ATOM 815 C C . ILE A 1 110 ? 4.783 1.723 6.020 1.00 93.38 110 ILE A C 1
ATOM 817 O O . ILE A 1 110 ? 4.956 0.822 6.837 1.00 93.38 110 ILE A O 1
ATOM 821 N N . ASP A 1 111 ? 5.606 2.763 5.913 1.00 92.50 111 ASP A N 1
ATOM 822 C CA . ASP A 1 111 ? 6.898 2.847 6.600 1.00 92.50 111 ASP A CA 1
ATOM 823 C C . ASP A 1 111 ? 6.834 3.652 7.905 1.00 92.50 111 ASP A C 1
ATOM 825 O O . ASP A 1 111 ? 7.740 3.553 8.736 1.00 92.50 111 ASP A O 1
ATOM 829 N N . LYS A 1 112 ? 5.776 4.453 8.115 1.00 91.69 112 LYS A N 1
ATOM 830 C CA . LYS A 1 112 ? 5.628 5.296 9.317 1.00 91.69 112 LYS A CA 1
ATOM 831 C C . LYS A 1 112 ? 4.315 5.071 10.052 1.00 91.69 112 LYS A C 1
ATOM 833 O O . LYS A 1 112 ? 4.329 4.612 11.196 1.00 91.69 112 LYS A O 1
ATOM 838 N N . ASP A 1 113 ? 3.189 5.385 9.414 1.00 94.06 113 ASP A N 1
ATOM 839 C CA . ASP A 1 113 ? 1.907 5.475 10.121 1.00 94.06 113 ASP A CA 1
ATOM 840 C C . ASP A 1 113 ? 1.409 4.091 10.577 1.00 94.06 113 ASP A C 1
ATOM 842 O O . ASP A 1 113 ? 1.017 3.902 11.731 1.00 94.06 113 ASP A O 1
ATOM 846 N N . ILE A 1 114 ? 1.476 3.092 9.697 1.00 96.25 114 ILE A N 1
ATOM 847 C CA . ILE A 1 114 ? 1.062 1.716 9.983 1.00 96.25 114 ILE A CA 1
ATOM 848 C C . ILE A 1 114 ? 1.974 1.045 11.022 1.00 96.25 114 ILE A C 1
ATOM 850 O O . ILE A 1 114 ? 1.421 0.491 11.972 1.00 96.25 114 ILE A O 1
ATOM 854 N N . PRO A 1 115 ? 3.319 1.104 10.932 1.00 95.88 115 PRO A N 1
ATOM 855 C CA . PRO A 1 115 ? 4.196 0.557 11.967 1.00 95.88 115 PRO A CA 1
ATOM 856 C C . PRO A 1 115 ? 3.946 1.156 13.352 1.00 95.88 115 PRO A C 1
ATOM 858 O O . PRO A 1 115 ? 4.031 0.451 14.360 1.00 95.88 115 PRO A O 1
ATOM 861 N N . LEU A 1 116 ? 3.589 2.445 13.423 1.00 93.88 116 LEU A N 1
ATOM 862 C CA . LEU A 1 116 ? 3.191 3.059 14.687 1.00 93.88 116 LEU A CA 1
ATOM 863 C C . LEU A 1 116 ? 1.908 2.424 15.231 1.00 93.88 116 LEU A C 1
ATOM 865 O O . LEU A 1 116 ? 1.864 2.083 16.413 1.00 93.88 116 LEU A O 1
ATOM 869 N N . LEU A 1 117 ? 0.895 2.240 14.378 1.00 95.50 117 LEU A N 1
ATOM 870 C CA . LEU A 1 117 ? -0.369 1.603 14.751 1.00 95.50 117 LEU A CA 1
ATOM 871 C C . LEU A 1 117 ? -0.185 0.132 15.142 1.00 95.50 117 LEU A C 1
ATOM 873 O O . LEU A 1 117 ? -0.752 -0.291 16.143 1.00 95.50 117 LEU A O 1
ATOM 877 N N . GLN A 1 118 ? 0.656 -0.625 14.434 1.00 95.88 118 GLN A N 1
ATOM 878 C CA . GLN A 1 118 ? 1.007 -2.007 14.796 1.00 95.88 118 GLN A CA 1
ATOM 879 C C . GLN A 1 118 ? 1.606 -2.108 16.199 1.00 95.88 118 GLN A C 1
ATOM 881 O O . GLN A 1 118 ? 1.399 -3.097 16.891 1.00 95.88 118 GLN A O 1
ATOM 886 N N . ALA A 1 119 ? 2.333 -1.082 16.636 1.00 94.38 119 ALA A N 1
ATOM 887 C CA . ALA A 1 119 ? 2.980 -1.086 17.937 1.00 94.38 119 ALA A CA 1
ATOM 888 C C . ALA A 1 119 ? 2.070 -0.663 19.104 1.00 94.38 119 ALA A C 1
ATOM 890 O O . ALA A 1 119 ? 2.505 -0.730 20.255 1.00 94.38 119 ALA A O 1
ATOM 891 N N . VAL A 1 120 ? 0.857 -0.170 18.830 1.00 94.06 120 VAL A N 1
ATOM 892 C CA . VAL A 1 120 ? -0.077 0.325 19.860 1.00 94.06 120 VAL A CA 1
ATOM 893 C C . VAL A 1 120 ? -1.455 -0.331 19.813 1.00 94.06 120 VAL A C 1
ATOM 895 O O . VAL A 1 120 ? -2.179 -0.272 20.806 1.00 94.06 120 VAL A O 1
ATOM 898 N N . TYR A 1 121 ? -1.837 -0.917 18.679 1.00 95.56 121 TYR A N 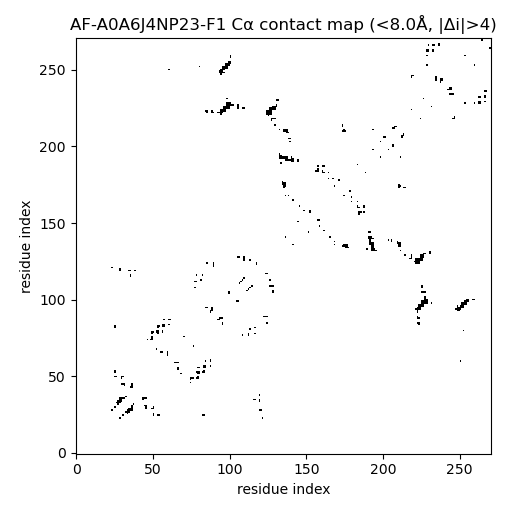1
ATOM 899 C CA . TYR A 1 121 ? -3.086 -1.653 18.527 1.00 95.56 121 TYR A CA 1
ATOM 900 C C . TYR A 1 121 ? -2.964 -3.025 19.222 1.00 95.56 121 TYR A C 1
ATOM 902 O O . TYR A 1 121 ? -1.906 -3.646 19.131 1.00 95.56 121 TYR A O 1
ATOM 910 N N . PRO A 1 122 ? -3.994 -3.491 19.954 1.00 93.06 122 PRO A N 1
ATOM 911 C CA . PRO A 1 122 ? -3.880 -4.670 20.819 1.00 93.06 122 PRO A CA 1
ATOM 912 C C . PRO A 1 122 ? -3.743 -6.002 20.070 1.00 93.06 122 PRO A C 1
ATOM 914 O O . PRO A 1 122 ? -3.133 -6.925 20.602 1.00 93.06 122 PRO A O 1
ATOM 917 N N . ASP A 1 123 ? -4.301 -6.108 18.862 1.00 94.75 123 ASP A N 1
ATOM 918 C CA . ASP A 1 123 ? -4.309 -7.343 18.077 1.00 94.75 123 ASP A CA 1
ATOM 919 C C . ASP A 1 123 ? -3.363 -7.263 16.868 1.00 94.75 123 ASP A C 1
ATOM 921 O O . ASP A 1 123 ? -3.068 -6.192 16.335 1.00 94.75 123 ASP A O 1
ATOM 925 N N . GLU A 1 124 ? -2.918 -8.414 16.370 1.00 94.81 124 GLU A N 1
ATOM 926 C CA . GLU A 1 124 ? -2.097 -8.462 15.161 1.00 94.81 124 GLU A CA 1
ATOM 927 C C . GLU A 1 124 ? -2.912 -8.133 13.904 1.00 94.81 124 GLU A C 1
ATOM 929 O O . GLU A 1 124 ? -4.021 -8.631 13.690 1.00 94.81 124 GLU A O 1
ATOM 934 N N . PHE A 1 125 ? -2.316 -7.346 13.009 1.00 96.81 125 PHE A N 1
ATOM 935 C CA . PHE A 1 125 ? -2.842 -7.128 11.667 1.00 96.81 125 PHE A CA 1
ATOM 936 C C . PHE A 1 125 ? -1.716 -7.005 10.641 1.00 96.81 125 PHE A C 1
ATOM 938 O O . PHE A 1 125 ? -0.616 -6.520 10.921 1.00 96.81 125 PHE A O 1
ATOM 945 N N . THR A 1 126 ? -2.014 -7.423 9.413 1.00 96.75 126 THR A N 1
ATOM 946 C CA . THR A 1 126 ? -1.097 -7.330 8.276 1.00 96.75 126 THR A CA 1
ATOM 947 C C . THR A 1 126 ? -1.550 -6.229 7.328 1.00 96.75 126 THR A C 1
ATOM 949 O O . THR A 1 126 ? -2.642 -6.303 6.757 1.00 96.75 126 THR A O 1
ATOM 952 N N . ALA A 1 127 ? -0.690 -5.240 7.104 1.00 97.25 127 ALA A N 1
ATOM 953 C CA . ALA A 1 127 ? -0.841 -4.292 6.011 1.00 97.25 127 ALA A CA 1
ATOM 954 C C . ALA A 1 127 ? 0.114 -4.632 4.863 1.00 97.25 127 ALA A C 1
ATOM 956 O O . ALA A 1 127 ? 1.244 -5.063 5.094 1.00 97.25 127 ALA A O 1
ATOM 957 N N . VAL A 1 128 ? -0.336 -4.454 3.622 1.00 95.81 128 VAL A N 1
ATOM 958 C CA . VAL A 1 128 ? 0.455 -4.780 2.430 1.00 95.81 128 VAL A CA 1
ATOM 959 C C . VAL A 1 128 ? 0.386 -3.636 1.432 1.00 95.81 128 VAL A C 1
ATOM 961 O O . VAL A 1 128 ? -0.698 -3.269 0.985 1.00 95.81 128 VAL A O 1
ATOM 964 N N . LEU A 1 129 ? 1.555 -3.129 1.039 1.00 94.50 129 LEU A N 1
ATOM 965 C CA . LEU A 1 129 ? 1.703 -2.251 -0.116 1.00 94.50 129 LEU A CA 1
ATOM 966 C C . LEU A 1 129 ? 1.501 -3.053 -1.402 1.00 94.50 129 LEU A C 1
ATOM 968 O O . LEU A 1 129 ? 2.217 -4.029 -1.653 1.00 94.50 129 LEU A O 1
ATOM 972 N N . VAL A 1 130 ? 0.543 -2.644 -2.227 1.00 94.44 130 VAL A N 1
ATOM 973 C CA . VAL A 1 130 ? 0.217 -3.322 -3.479 1.00 94.44 130 VAL A CA 1
ATOM 974 C C . VAL A 1 130 ? 0.505 -2.396 -4.652 1.00 94.44 130 VAL A C 1
ATOM 976 O O . VAL A 1 130 ? -0.191 -1.413 -4.892 1.00 94.44 130 VAL A O 1
ATOM 979 N N . LYS A 1 131 ? 1.535 -2.756 -5.420 1.00 91.69 131 LYS A N 1
ATOM 980 C CA . LYS A 1 131 ? 1.964 -2.025 -6.615 1.00 91.69 131 LYS A CA 1
ATOM 981 C C . LYS A 1 131 ? 1.426 -2.695 -7.880 1.00 91.69 131 LYS A C 1
ATOM 983 O O . LYS A 1 131 ? 1.048 -3.874 -7.887 1.00 91.69 131 LYS A O 1
ATOM 988 N N . GLY A 1 132 ? 1.415 -1.942 -8.977 1.00 91.38 132 GLY A N 1
ATOM 989 C CA . GLY A 1 132 ? 1.107 -2.482 -10.301 1.00 91.38 132 GLY A CA 1
ATOM 990 C C . GLY A 1 132 ? 2.139 -3.526 -10.709 1.00 91.38 132 GLY A C 1
ATOM 991 O O . GLY A 1 132 ? 3.311 -3.407 -10.362 1.00 91.38 132 GLY A O 1
ATOM 992 N N . ARG A 1 133 ? 1.722 -4.542 -11.460 1.00 92.69 133 ARG A N 1
ATOM 993 C CA . ARG A 1 133 ? 2.573 -5.673 -11.848 1.00 92.69 133 ARG A CA 1
ATOM 994 C C . ARG A 1 133 ? 3.895 -5.255 -12.507 1.00 92.69 133 ARG A C 1
ATOM 996 O O . ARG A 1 133 ? 4.929 -5.848 -12.211 1.00 92.69 133 ARG A O 1
ATOM 1003 N N . SER A 1 134 ? 3.858 -4.232 -13.357 1.00 93.69 134 SER A N 1
ATOM 1004 C CA . SER A 1 134 ? 5.028 -3.671 -14.042 1.00 93.69 134 SER A CA 1
ATOM 1005 C C . SER A 1 134 ? 6.042 -3.020 -13.097 1.00 93.69 134 SER A C 1
ATOM 1007 O O . SER A 1 134 ? 7.152 -2.740 -13.523 1.00 93.69 134 SER A O 1
ATOM 1009 N N . ASN A 1 135 ? 5.722 -2.824 -11.816 1.00 93.88 135 ASN A N 1
ATOM 1010 C CA . ASN A 1 135 ? 6.671 -2.330 -10.815 1.00 93.88 135 ASN A CA 1
ATOM 1011 C C . ASN A 1 135 ? 7.581 -3.429 -10.260 1.00 93.88 135 ASN A C 1
ATOM 1013 O O . ASN A 1 135 ? 8.446 -3.124 -9.450 1.00 93.88 135 ASN A O 1
ATOM 1017 N N . TYR A 1 136 ? 7.402 -4.690 -10.660 1.00 95.88 136 TYR A N 1
ATOM 1018 C CA . TYR A 1 136 ? 8.223 -5.796 -10.171 1.00 95.88 136 TYR A CA 1
ATOM 1019 C C . TYR A 1 136 ? 9.157 -6.317 -11.257 1.00 95.88 136 TYR A C 1
ATOM 1021 O O . TYR A 1 136 ? 8.723 -6.598 -12.376 1.00 95.88 136 TYR A O 1
ATOM 1029 N N . LEU A 1 137 ? 10.419 -6.549 -10.912 1.00 97.38 137 LEU A N 1
ATOM 1030 C CA . LEU A 1 137 ? 11.382 -7.209 -11.785 1.00 97.38 137 LEU A CA 1
ATOM 1031 C C . LEU A 1 137 ? 10.945 -8.652 -12.099 1.00 97.38 137 LEU A C 1
ATOM 1033 O O . LEU A 1 137 ? 10.523 -9.416 -11.225 1.00 97.38 137 LEU A O 1
ATOM 1037 N N . CYS A 1 138 ? 11.095 -9.073 -13.355 1.00 97.38 138 CYS A N 1
ATOM 1038 C CA . CYS A 1 138 ? 10.896 -10.458 -13.765 1.00 97.38 138 CYS A CA 1
ATOM 1039 C C . CYS A 1 138 ? 12.240 -11.117 -14.082 1.00 97.38 138 CYS A C 1
ATOM 1041 O O . CYS A 1 138 ? 12.805 -10.893 -15.150 1.00 97.38 138 CYS A O 1
ATOM 1043 N N . GLN A 1 139 ? 12.710 -12.025 -13.217 1.00 95.88 139 GLN A N 1
ATOM 1044 C CA . GLN A 1 139 ? 14.021 -12.671 -13.407 1.00 95.88 139 GLN A CA 1
ATOM 1045 C C . GLN A 1 139 ? 14.148 -13.412 -14.744 1.00 95.88 139 GLN A C 1
ATOM 1047 O O . GLN A 1 139 ? 15.216 -13.447 -15.345 1.00 95.88 139 GLN A O 1
ATOM 1052 N N . ARG A 1 140 ? 13.043 -13.975 -15.247 1.00 95.75 140 ARG A N 1
ATOM 1053 C CA . ARG A 1 140 ? 13.023 -14.624 -16.562 1.00 95.75 140 ARG A CA 1
ATOM 1054 C C . ARG A 1 140 ? 13.261 -13.631 -17.696 1.00 95.75 140 ARG A C 1
ATOM 1056 O O . ARG A 1 140 ? 13.985 -13.945 -18.632 1.00 95.75 140 ARG A O 1
ATOM 1063 N N . ARG A 1 141 ? 12.616 -12.465 -17.642 1.00 95.56 141 ARG A N 1
ATOM 1064 C CA . ARG A 1 141 ? 12.782 -11.436 -18.672 1.00 95.56 141 ARG A CA 1
ATOM 1065 C C . ARG A 1 141 ? 14.137 -10.757 -18.567 1.00 95.56 141 ARG A C 1
ATOM 1067 O O . ARG A 1 141 ? 14.721 -10.490 -19.607 1.00 95.56 141 ARG A O 1
ATOM 1074 N N . LEU A 1 142 ? 14.648 -10.556 -17.354 1.00 96.31 142 LEU A N 1
ATOM 1075 C CA . LEU A 1 142 ? 16.017 -10.098 -17.130 1.00 96.31 142 LEU A CA 1
ATOM 1076 C C . LEU A 1 142 ? 17.022 -11.023 -17.831 1.00 96.31 142 LEU A C 1
ATOM 1078 O O . LEU A 1 142 ? 17.793 -10.569 -18.667 1.00 96.31 142 LEU A O 1
ATOM 1082 N N . GLU A 1 143 ? 16.930 -12.335 -17.598 1.00 94.94 143 GLU A N 1
ATOM 1083 C CA . GLU A 1 143 ? 17.806 -13.308 -18.260 1.00 94.94 143 GLU A CA 1
ATOM 1084 C C . GLU A 1 143 ? 17.660 -13.304 -19.790 1.00 94.94 143 GLU A C 1
ATOM 1086 O O . GLU A 1 143 ? 18.656 -13.338 -20.510 1.00 94.94 143 GLU A O 1
ATOM 1091 N N . GLN A 1 144 ? 16.431 -13.255 -20.308 1.00 93.75 144 GLN A N 1
ATOM 1092 C CA . GLN A 1 144 ? 16.199 -13.207 -21.756 1.00 93.75 144 GLN A CA 1
ATOM 1093 C C . GLN A 1 144 ? 16.744 -11.927 -22.391 1.00 93.75 144 GLN A C 1
ATOM 1095 O O . GLN A 1 144 ? 17.257 -11.966 -23.508 1.00 93.75 144 GLN A O 1
ATOM 1100 N N . THR A 1 145 ? 16.620 -10.808 -21.680 1.00 94.25 145 THR A N 1
ATOM 1101 C CA . THR A 1 145 ? 17.113 -9.501 -22.118 1.00 94.25 145 THR A CA 1
ATOM 1102 C C . THR A 1 145 ? 18.635 -9.509 -22.164 1.00 94.25 145 THR A C 1
ATOM 1104 O O . THR A 1 145 ? 19.198 -9.155 -23.194 1.00 94.25 145 THR A O 1
ATOM 1107 N N . ARG A 1 146 ? 19.297 -10.047 -21.132 1.00 92.94 146 ARG A N 1
ATOM 1108 C CA . ARG A 1 146 ? 20.750 -10.267 -21.107 1.00 92.94 146 ARG A CA 1
ATOM 1109 C C . ARG A 1 146 ? 21.243 -11.109 -22.281 1.00 92.94 146 ARG A C 1
ATOM 1111 O O . ARG A 1 146 ? 22.189 -10.733 -22.965 1.00 92.94 146 ARG A O 1
ATOM 1118 N N . GLN A 1 147 ? 20.590 -12.239 -22.556 1.00 91.38 147 GLN A N 1
ATOM 1119 C CA . GLN A 1 147 ? 20.969 -13.118 -23.674 1.00 91.38 147 GLN A CA 1
ATOM 1120 C C . GLN A 1 147 ? 20.851 -12.432 -25.043 1.00 91.38 147 GLN A C 1
ATOM 1122 O O . GLN A 1 147 ? 21.489 -12.861 -26.001 1.00 91.38 147 GLN A O 1
ATOM 1127 N N . ARG A 1 148 ? 20.028 -11.384 -25.144 1.00 90.75 148 ARG A N 1
ATOM 1128 C CA . ARG A 1 148 ? 19.757 -10.635 -26.377 1.00 90.75 148 ARG A CA 1
ATOM 1129 C C . ARG A 1 148 ? 20.268 -9.194 -26.314 1.00 90.75 148 ARG A C 1
ATOM 1131 O O . ARG A 1 148 ? 19.863 -8.389 -27.146 1.00 90.75 148 ARG A O 1
ATOM 1138 N N . GLN A 1 149 ? 21.139 -8.862 -25.359 1.00 86.38 149 GLN A N 1
ATOM 1139 C CA . GLN A 1 149 ? 21.516 -7.473 -25.073 1.00 86.38 149 GLN A CA 1
ATOM 1140 C C . GLN A 1 149 ? 22.103 -6.757 -26.303 1.00 86.38 149 GLN A C 1
ATOM 1142 O O . GLN A 1 149 ? 21.718 -5.632 -26.579 1.00 86.38 149 GLN A O 1
ATOM 1147 N N . ASN A 1 150 ? 22.905 -7.461 -27.115 1.00 82.31 150 ASN A N 1
ATOM 1148 C CA . ASN A 1 150 ? 23.528 -6.928 -28.336 1.00 82.31 150 ASN A CA 1
ATOM 1149 C C . ASN A 1 150 ? 22.532 -6.640 -29.478 1.00 82.31 150 ASN A C 1
ATOM 1151 O O . ASN A 1 150 ? 22.919 -6.078 -30.492 1.00 82.31 150 ASN A O 1
ATOM 1155 N N . VAL A 1 151 ? 21.286 -7.112 -29.364 1.00 81.44 151 VAL A N 1
ATOM 1156 C CA . VAL A 1 151 ? 20.216 -6.908 -30.360 1.00 81.44 151 VAL A CA 1
ATOM 1157 C C . VAL A 1 151 ? 19.156 -5.939 -29.834 1.00 81.44 151 VAL A C 1
ATOM 1159 O O . VAL A 1 151 ? 18.438 -5.322 -30.609 1.00 81.44 151 VAL A O 1
ATOM 1162 N N . LEU A 1 152 ? 18.998 -5.854 -28.511 1.00 73.62 152 LEU A N 1
ATOM 1163 C CA . LEU A 1 152 ? 17.960 -5.050 -27.866 1.00 73.62 152 LEU A CA 1
ATOM 1164 C C . LEU A 1 152 ? 18.415 -3.632 -27.524 1.00 73.62 152 LEU A C 1
ATOM 1166 O O . LEU A 1 152 ? 17.552 -2.787 -27.284 1.00 73.62 152 LEU A O 1
ATOM 1170 N N . PHE A 1 153 ? 19.725 -3.394 -27.460 1.00 82.81 153 PHE A N 1
ATOM 1171 C CA . PHE A 1 153 ? 20.299 -2.123 -27.049 1.00 82.81 153 PHE A CA 1
ATOM 1172 C C . PHE A 1 153 ? 21.391 -1.699 -28.024 1.00 82.81 153 PHE A C 1
ATOM 1174 O O . PHE A 1 153 ? 22.365 -2.420 -28.224 1.00 82.81 153 PHE A O 1
ATOM 1181 N N . ASP A 1 154 ? 21.222 -0.500 -28.576 1.00 76.56 154 ASP A N 1
ATOM 1182 C CA . ASP A 1 154 ? 22.158 0.114 -29.525 1.00 76.56 154 ASP A CA 1
ATOM 1183 C C . ASP A 1 154 ? 23.048 1.176 -28.849 1.00 76.56 154 ASP A C 1
ATOM 1185 O O . ASP A 1 154 ? 23.882 1.806 -29.495 1.00 76.56 154 ASP A O 1
ATOM 1189 N N . VAL A 1 155 ? 22.845 1.412 -27.545 1.00 79.31 155 VAL A N 1
ATOM 1190 C CA . VAL A 1 155 ? 23.459 2.507 -26.782 1.00 79.31 155 VAL A CA 1
ATOM 1191 C C . VAL A 1 155 ? 24.117 1.969 -25.514 1.00 79.31 155 VAL A C 1
ATOM 1193 O O . VAL A 1 155 ? 23.451 1.333 -24.694 1.00 79.31 155 VAL A O 1
ATOM 1196 N N . ASP A 1 156 ? 25.389 2.318 -25.296 1.00 85.44 156 ASP A N 1
ATOM 1197 C CA . ASP A 1 156 ? 26.193 1.875 -24.142 1.00 85.44 156 ASP A CA 1
ATOM 1198 C C . ASP A 1 156 ? 25.490 2.108 -22.795 1.00 85.44 156 ASP A C 1
ATOM 1200 O O . ASP A 1 156 ? 25.447 1.223 -21.944 1.00 85.44 156 ASP A O 1
ATOM 1204 N N . ARG A 1 157 ? 24.813 3.253 -22.630 1.00 87.88 157 ARG A N 1
ATOM 1205 C CA . ARG A 1 157 ? 24.068 3.580 -21.400 1.00 87.88 157 ARG A CA 1
ATOM 1206 C C . ARG A 1 157 ? 22.948 2.585 -21.081 1.00 87.88 157 ARG A C 1
ATOM 1208 O O . ARG A 1 157 ? 22.652 2.349 -19.911 1.00 87.88 157 ARG A O 1
ATOM 1215 N N . GLN A 1 158 ? 22.283 2.017 -22.090 1.00 92.25 158 GLN A N 1
ATOM 1216 C CA . GLN A 1 158 ? 21.230 1.023 -21.855 1.00 92.25 158 GLN A CA 1
ATOM 1217 C C . GLN A 1 158 ? 21.823 -0.310 -21.381 1.00 92.25 158 GLN A C 1
ATOM 1219 O O . GLN A 1 158 ? 21.229 -0.960 -20.520 1.00 92.25 158 GLN A O 1
ATOM 1224 N N . LEU A 1 159 ? 23.002 -0.681 -21.892 1.00 91.50 159 LEU A N 1
ATOM 1225 C CA . LEU A 1 159 ? 23.751 -1.852 -21.428 1.00 91.50 159 LEU A CA 1
ATOM 1226 C C . LEU A 1 159 ? 24.238 -1.664 -19.988 1.00 91.50 159 LEU A C 1
ATOM 1228 O O . LEU A 1 159 ? 24.030 -2.551 -19.162 1.00 91.50 159 LEU A O 1
ATOM 1232 N N . GLU A 1 160 ? 24.786 -0.492 -19.660 1.00 92.12 160 GLU A N 1
ATOM 1233 C CA . GLU A 1 160 ? 25.153 -0.131 -18.284 1.00 92.12 160 GLU A CA 1
ATOM 1234 C C . GLU A 1 160 ? 23.943 -0.227 -17.346 1.00 92.12 160 GLU A C 1
ATOM 1236 O O . GLU A 1 160 ? 24.010 -0.868 -16.300 1.00 92.12 160 GLU A O 1
ATOM 1241 N N . SER A 1 161 ? 22.796 0.327 -17.755 1.00 94.31 161 SER A N 1
ATOM 1242 C CA . SER A 1 161 ? 21.559 0.252 -16.973 1.00 94.31 161 SER A CA 1
ATOM 1243 C C . SER A 1 161 ? 21.078 -1.187 -16.764 1.00 94.31 161 SER A C 1
ATOM 1245 O O . SER A 1 161 ? 20.616 -1.517 -15.670 1.00 94.31 161 SER A O 1
ATOM 1247 N N . LEU A 1 162 ? 21.200 -2.056 -17.774 1.00 95.38 162 LEU A N 1
ATOM 1248 C CA . LEU A 1 162 ? 20.893 -3.478 -17.628 1.00 95.38 162 LEU A CA 1
ATOM 1249 C C . LEU A 1 162 ? 21.825 -4.145 -16.607 1.00 95.38 162 LEU A C 1
ATOM 1251 O O . LEU A 1 162 ? 21.342 -4.901 -15.764 1.00 95.38 162 LEU A O 1
ATOM 1255 N N . TRP A 1 163 ? 23.127 -3.855 -16.649 1.00 93.75 163 TRP A N 1
ATOM 1256 C CA . TRP A 1 163 ? 24.094 -4.399 -15.691 1.00 93.75 163 TRP A CA 1
ATOM 1257 C C . TRP A 1 163 ? 23.808 -3.947 -14.257 1.00 93.75 163 TRP A C 1
ATOM 1259 O O . TRP A 1 163 ? 23.805 -4.787 -13.356 1.00 93.75 163 TRP A O 1
ATOM 1269 N N . THR A 1 164 ? 23.466 -2.672 -14.046 1.00 95.25 164 THR A N 1
ATOM 1270 C CA . THR A 1 164 ? 23.039 -2.164 -12.730 1.00 95.25 164 THR A CA 1
ATOM 1271 C C . THR A 1 164 ? 21.811 -2.916 -12.215 1.00 95.25 164 THR A C 1
ATOM 1273 O O . THR A 1 164 ? 21.772 -3.328 -11.054 1.00 95.25 164 THR A O 1
ATOM 1276 N N . ILE A 1 165 ? 20.820 -3.163 -13.080 1.00 96.88 165 ILE A N 1
ATOM 1277 C CA . ILE A 1 165 ? 19.630 -3.946 -12.716 1.00 96.88 165 ILE A CA 1
ATOM 1278 C C . ILE A 1 165 ? 20.003 -5.400 -12.395 1.00 96.88 165 ILE A C 1
ATOM 1280 O O . ILE A 1 165 ? 19.450 -5.968 -11.453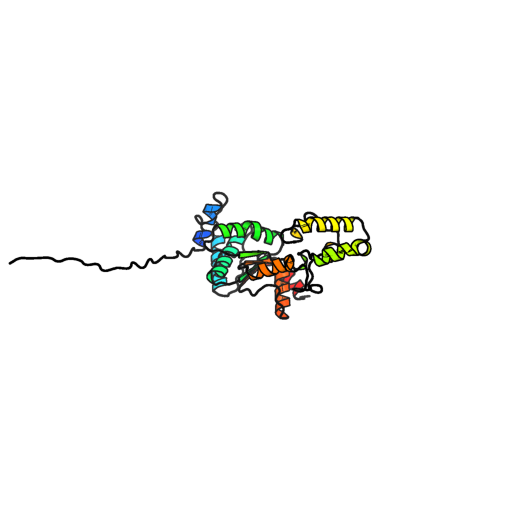 1.00 96.88 165 ILE A O 1
ATOM 1284 N N . GLU A 1 166 ? 20.925 -6.020 -13.138 1.00 95.50 166 GLU A N 1
ATOM 1285 C CA . GLU A 1 166 ? 21.394 -7.384 -12.860 1.00 95.50 166 GLU A CA 1
ATOM 1286 C C . GLU A 1 166 ? 22.082 -7.505 -11.500 1.00 95.50 166 GLU A C 1
ATOM 1288 O O . GLU A 1 166 ? 21.813 -8.462 -10.766 1.00 95.50 166 GLU A O 1
ATOM 1293 N N . GLU A 1 167 ? 22.940 -6.547 -11.153 1.00 95.31 167 GLU A N 1
ATOM 1294 C CA . GLU A 1 167 ? 23.617 -6.527 -9.859 1.00 95.31 167 GLU A CA 1
ATOM 1295 C C . GLU A 1 167 ? 22.618 -6.292 -8.719 1.00 95.31 167 GLU A C 1
ATOM 1297 O O . GLU A 1 167 ? 22.618 -7.017 -7.716 1.00 95.31 167 GLU A O 1
ATOM 1302 N N . TRP A 1 168 ? 21.716 -5.325 -8.891 1.00 96.56 168 TRP A N 1
ATOM 1303 C CA . TRP A 1 168 ? 20.659 -5.035 -7.925 1.00 96.56 168 TRP A CA 1
ATOM 1304 C C . TRP A 1 168 ? 19.711 -6.222 -7.719 1.00 96.56 168 TRP A C 1
ATOM 1306 O O . TRP A 1 168 ? 19.323 -6.510 -6.585 1.00 96.56 168 TRP A O 1
ATOM 1316 N N . ALA A 1 169 ? 19.395 -6.975 -8.776 1.00 95.81 169 ALA A N 1
ATOM 1317 C CA . ALA A 1 169 ? 18.518 -8.142 -8.704 1.00 95.81 169 ALA A CA 1
ATOM 1318 C C . ALA A 1 169 ? 19.026 -9.239 -7.751 1.00 95.81 169 ALA A C 1
ATOM 1320 O O . ALA A 1 169 ? 18.227 -10.065 -7.306 1.00 95.81 169 ALA A O 1
ATOM 1321 N N . GLN A 1 170 ? 20.329 -9.262 -7.443 1.00 93.56 170 GLN A N 1
ATOM 1322 C CA . GLN A 1 170 ? 20.918 -10.186 -6.466 1.00 93.56 170 GLN A CA 1
ATOM 1323 C C . GLN A 1 170 ? 20.785 -9.700 -5.015 1.00 93.56 170 GLN A C 1
ATOM 1325 O O . GLN A 1 170 ? 20.931 -10.501 -4.095 1.00 93.56 170 GLN A O 1
ATOM 1330 N N . LYS A 1 171 ? 20.540 -8.401 -4.806 1.00 94.81 171 LYS A N 1
ATOM 1331 C CA . LYS A 1 171 ? 20.533 -7.746 -3.487 1.00 94.81 171 LYS A CA 1
ATOM 1332 C C . LYS A 1 171 ? 19.127 -7.340 -3.032 1.00 94.81 171 LYS A C 1
ATOM 1334 O O . LYS A 1 171 ? 18.886 -7.237 -1.833 1.00 94.81 171 LYS A O 1
ATOM 1339 N N . THR A 1 172 ? 18.209 -7.104 -3.970 1.00 95.19 172 THR A N 1
ATOM 1340 C CA . THR A 1 172 ? 16.832 -6.682 -3.675 1.00 95.19 172 THR A CA 1
ATOM 1341 C C . THR A 1 172 ? 16.026 -7.761 -2.949 1.00 95.19 172 THR A C 1
ATOM 1343 O O . THR A 1 172 ? 16.154 -8.958 -3.218 1.00 95.19 172 THR A O 1
ATOM 1346 N N . THR A 1 173 ? 15.162 -7.328 -2.034 1.00 92.38 173 THR A N 1
ATOM 1347 C CA . THR A 1 173 ? 14.306 -8.204 -1.225 1.00 92.38 173 THR A CA 1
ATOM 1348 C C . THR A 1 173 ? 12.966 -8.481 -1.900 1.00 92.38 173 THR A C 1
ATOM 1350 O O . THR A 1 173 ? 12.471 -9.610 -1.848 1.00 92.38 173 THR A O 1
ATOM 1353 N N . ASP A 1 174 ? 12.375 -7.482 -2.557 1.00 92.81 174 ASP A N 1
ATOM 1354 C CA . ASP A 1 174 ? 11.033 -7.585 -3.129 1.00 92.81 174 ASP A CA 1
ATOM 1355 C C . ASP A 1 174 ? 10.963 -7.303 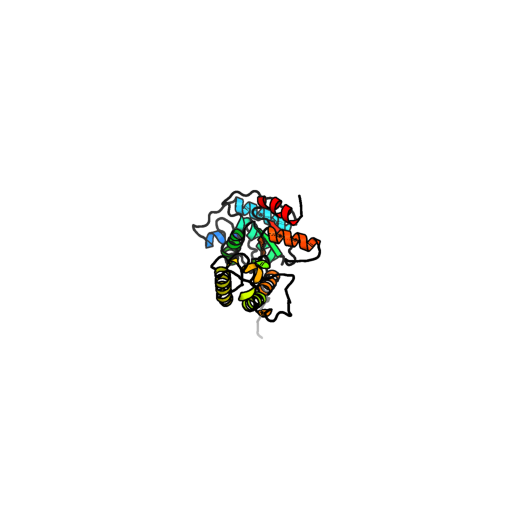-4.639 1.00 92.81 174 ASP A C 1
ATOM 1357 O O . ASP A 1 174 ? 9.904 -7.517 -5.236 1.00 92.81 174 ASP A O 1
ATOM 1361 N N . GLY A 1 175 ? 12.076 -6.887 -5.256 1.00 95.25 175 GLY A N 1
ATOM 1362 C CA . GLY A 1 175 ? 12.192 -6.615 -6.687 1.00 95.25 175 GLY A CA 1
ATOM 1363 C C . GLY A 1 175 ? 11.361 -5.436 -7.185 1.00 95.25 175 GLY A C 1
ATOM 1364 O O . GLY A 1 175 ? 11.042 -5.403 -8.377 1.00 95.25 175 GLY A O 1
ATOM 1365 N N . SER A 1 176 ? 10.985 -4.516 -6.300 1.00 94.00 176 SER A N 1
ATOM 1366 C CA . SER A 1 176 ? 10.272 -3.272 -6.593 1.00 94.00 176 SER A CA 1
ATOM 1367 C C . SER A 1 176 ? 11.153 -2.270 -7.344 1.00 94.00 176 SER A C 1
ATOM 1369 O O . SER A 1 176 ? 12.269 -1.989 -6.926 1.00 94.00 176 SER A O 1
ATOM 1371 N N . LEU A 1 177 ? 10.632 -1.664 -8.415 1.00 93.38 177 LEU A N 1
ATOM 1372 C CA . LEU A 1 177 ? 11.302 -0.569 -9.130 1.00 93.38 177 LEU A CA 1
ATOM 1373 C C . LEU A 1 177 ? 11.646 0.612 -8.210 1.00 93.38 177 LEU A C 1
ATOM 1375 O O . LEU A 1 177 ? 12.667 1.254 -8.414 1.00 93.38 177 LEU A O 1
ATOM 1379 N N . ALA A 1 178 ? 10.811 0.891 -7.205 1.00 88.19 178 ALA A N 1
ATOM 1380 C CA . ALA A 1 178 ? 11.040 1.996 -6.270 1.00 88.19 178 ALA A CA 1
ATOM 1381 C C . ALA A 1 178 ? 12.304 1.798 -5.411 1.00 88.19 178 ALA A C 1
ATOM 1383 O O . ALA A 1 178 ? 12.867 2.765 -4.916 1.00 88.19 178 ALA A O 1
ATOM 1384 N N . ASP A 1 179 ? 12.763 0.552 -5.274 1.00 89.50 179 ASP A N 1
ATOM 1385 C CA . ASP A 1 179 ? 13.911 0.164 -4.452 1.00 89.50 179 ASP A CA 1
ATOM 1386 C C . ASP A 1 179 ? 15.198 0.096 -5.296 1.00 89.50 179 ASP A C 1
ATOM 1388 O O . ASP A 1 179 ? 16.260 -0.310 -4.810 1.00 89.50 179 ASP A O 1
ATOM 1392 N N . LEU A 1 180 ? 15.104 0.421 -6.589 1.00 92.06 180 LEU A N 1
ATOM 1393 C CA . LEU A 1 180 ? 16.247 0.505 -7.481 1.00 92.06 180 LEU A CA 1
ATOM 1394 C C . LEU A 1 180 ? 16.977 1.841 -7.233 1.00 92.06 180 LEU A C 1
ATOM 1396 O O . LEU A 1 180 ? 16.338 2.887 -7.334 1.00 92.06 180 LEU A O 1
ATOM 1400 N N . PRO A 1 181 ? 18.291 1.837 -6.926 1.00 88.88 181 PRO A N 1
ATOM 1401 C CA . PRO A 1 181 ? 19.016 3.056 -6.549 1.00 88.88 181 PRO A CA 1
ATOM 1402 C C . PRO A 1 181 ? 19.033 4.137 -7.630 1.00 88.88 181 PRO A C 1
ATOM 1404 O O . PRO A 1 181 ? 18.935 5.322 -7.322 1.00 88.88 181 PRO A O 1
ATOM 1407 N N . ASP A 1 182 ? 19.142 3.713 -8.889 1.00 90.25 182 ASP A N 1
ATOM 1408 C CA . ASP A 1 182 ? 19.245 4.594 -10.043 1.00 90.25 182 ASP A CA 1
ATOM 1409 C C . ASP A 1 182 ? 18.046 4.407 -10.967 1.00 90.25 182 ASP A C 1
ATOM 1411 O O . ASP A 1 182 ? 17.595 3.286 -11.225 1.00 90.25 182 ASP A O 1
ATOM 1415 N N . VAL A 1 183 ? 17.559 5.516 -11.524 1.00 90.75 183 VAL A N 1
ATOM 1416 C CA . VAL A 1 183 ? 16.495 5.482 -12.528 1.00 90.75 183 VAL A CA 1
ATOM 1417 C C . VAL A 1 183 ? 17.012 4.745 -13.772 1.00 90.75 183 VAL A C 1
ATOM 1419 O O . VAL A 1 183 ? 18.021 5.166 -14.347 1.00 90.75 183 VAL A O 1
ATOM 1422 N N . PRO A 1 184 ? 16.339 3.667 -14.225 1.00 93.12 184 PRO A N 1
ATOM 1423 C CA . PRO A 1 184 ? 16.736 2.956 -15.429 1.00 93.12 184 PRO A CA 1
ATOM 1424 C C . PRO A 1 184 ? 16.757 3.867 -16.648 1.00 93.12 184 PRO A C 1
ATOM 1426 O O . PRO A 1 184 ? 15.920 4.761 -16.792 1.00 93.12 184 PRO A O 1
ATOM 1429 N N . GLN A 1 185 ? 17.646 3.568 -17.591 1.00 94.38 185 GLN A N 1
ATOM 1430 C CA . GLN A 1 185 ? 17.557 4.180 -18.910 1.00 94.38 185 GLN A CA 1
ATOM 1431 C C . GLN A 1 185 ? 16.221 3.832 -19.576 1.00 94.38 185 GLN A C 1
ATOM 1433 O O . GLN A 1 185 ? 15.660 2.746 -19.385 1.00 94.38 185 GLN A O 1
ATOM 1438 N N . SER A 1 186 ? 15.721 4.768 -20.385 1.00 91.50 186 SER A N 1
ATOM 1439 C CA . SER A 1 186 ? 14.427 4.633 -21.054 1.00 91.50 186 SER A CA 1
ATOM 1440 C C . SER A 1 186 ? 14.326 3.319 -21.841 1.00 91.50 186 SER A C 1
ATOM 1442 O O . SER A 1 186 ? 15.262 2.909 -22.537 1.00 91.50 186 SER A O 1
ATOM 1444 N N . GLY A 1 187 ? 13.189 2.637 -21.688 1.00 90.50 187 GLY A N 1
ATOM 1445 C CA . GLY A 1 187 ? 12.879 1.361 -22.332 1.00 90.50 187 GLY A CA 1
ATOM 1446 C C . GLY A 1 187 ? 13.559 0.124 -21.731 1.00 90.50 187 GLY A C 1
ATOM 1447 O O . GLY A 1 187 ? 13.114 -0.985 -22.024 1.00 90.50 187 GLY A O 1
ATOM 1448 N N . VAL A 1 188 ? 14.583 0.261 -20.874 1.00 94.94 188 VAL A N 1
ATOM 1449 C CA . VAL A 1 188 ? 15.274 -0.897 -20.267 1.00 94.94 188 VAL A CA 1
ATOM 1450 C C . VAL A 1 188 ? 14.350 -1.630 -19.296 1.00 94.94 188 VAL A C 1
ATOM 1452 O O . VAL A 1 188 ? 14.195 -2.852 -19.389 1.00 94.94 188 VAL A O 1
ATOM 1455 N N . TRP A 1 189 ? 13.676 -0.893 -18.404 1.00 96.50 189 TRP A N 1
ATOM 1456 C CA . TRP A 1 189 ? 12.765 -1.485 -17.421 1.00 96.50 189 TRP A CA 1
ATOM 1457 C C . TRP A 1 189 ? 11.619 -2.261 -18.081 1.00 96.50 189 TRP A C 1
ATOM 1459 O O . TRP A 1 189 ? 11.321 -3.389 -17.683 1.00 96.50 189 TRP A O 1
ATOM 1469 N N . ASP A 1 190 ? 11.050 -1.726 -19.162 1.00 94.44 190 ASP A N 1
ATOM 1470 C CA . ASP A 1 190 ? 9.967 -2.372 -19.911 1.00 94.44 190 ASP A CA 1
ATOM 1471 C C . ASP A 1 190 ? 10.380 -3.727 -20.494 1.00 94.44 190 ASP A C 1
ATOM 1473 O O . ASP A 1 190 ? 9.544 -4.613 -20.685 1.00 94.44 190 ASP A O 1
ATOM 1477 N N . LYS A 1 191 ? 11.675 -3.952 -20.760 1.00 94.62 191 LYS A N 1
ATOM 1478 C CA . LYS A 1 191 ? 12.169 -5.262 -21.214 1.00 94.62 191 LYS A CA 1
ATOM 1479 C C . LYS A 1 191 ? 12.272 -6.278 -20.083 1.00 94.62 191 LYS A C 1
ATOM 1481 O O . LYS A 1 191 ? 12.109 -7.468 -20.356 1.00 94.62 191 LYS A O 1
ATOM 1486 N N . VAL A 1 192 ? 12.453 -5.845 -18.834 1.00 96.31 192 VAL A N 1
ATOM 1487 C CA . VAL A 1 192 ? 12.758 -6.728 -17.691 1.00 96.31 192 VAL A CA 1
ATOM 1488 C C . VAL A 1 192 ? 11.631 -6.848 -16.659 1.00 96.31 192 VAL A C 1
ATOM 1490 O O . VAL A 1 192 ? 11.627 -7.802 -15.877 1.00 96.31 192 VAL A O 1
ATOM 1493 N N . CYS A 1 193 ? 10.648 -5.947 -16.657 1.00 96.69 193 CYS A N 1
ATOM 1494 C CA . CYS A 1 193 ? 9.563 -5.920 -15.676 1.00 96.69 193 CYS A CA 1
ATOM 1495 C C . CYS A 1 193 ? 8.521 -7.035 -15.875 1.00 96.69 193 CYS A C 1
ATOM 1497 O O . CYS A 1 193 ? 8.360 -7.613 -16.953 1.00 96.69 193 CYS A O 1
ATOM 1499 N N . ALA A 1 194 ? 7.775 -7.378 -14.829 1.00 94.50 194 ALA A N 1
ATOM 1500 C CA . ALA A 1 194 ? 6.736 -8.392 -14.901 1.00 94.50 194 ALA A CA 1
ATOM 1501 C C . ALA A 1 194 ? 5.521 -7.899 -15.702 1.00 94.50 194 ALA A C 1
ATOM 1503 O O . ALA A 1 194 ? 4.918 -6.877 -15.411 1.00 94.50 194 ALA A O 1
ATOM 1504 N N . GLU A 1 195 ? 5.077 -8.716 -16.656 1.00 89.50 195 GLU A N 1
ATOM 1505 C CA . GLU A 1 195 ? 3.950 -8.396 -17.542 1.00 89.50 195 GLU A CA 1
ATOM 1506 C C . GLU A 1 195 ? 3.015 -9.598 -17.675 1.00 89.50 195 GLU A C 1
ATOM 1508 O O . GLU A 1 195 ? 3.444 -10.749 -17.507 1.00 89.50 195 GLU A O 1
ATOM 1513 N N . GLN A 1 196 ? 1.721 -9.337 -17.871 1.00 80.38 196 GLN A N 1
ATOM 1514 C CA . GLN A 1 196 ? 0.684 -10.366 -17.853 1.00 80.38 196 GLN A CA 1
ATOM 1515 C C . GLN A 1 196 ? 0.773 -11.294 -19.069 1.00 80.38 196 GLN A C 1
ATOM 1517 O O . GLN A 1 196 ? 0.830 -12.509 -18.875 1.00 80.38 196 GLN A O 1
ATOM 1522 N N . GLY A 1 197 ? 0.872 -10.739 -20.283 1.00 78.62 197 GLY A N 1
ATOM 1523 C CA . GLY A 1 197 ? 0.845 -11.506 -21.538 1.00 78.62 197 GLY A CA 1
ATOM 1524 C C . GLY A 1 197 ? 1.975 -12.531 -21.688 1.00 78.62 197 GLY A C 1
ATOM 1525 O O . GLY A 1 197 ? 1.813 -13.544 -22.356 1.00 78.62 197 GLY A O 1
ATOM 1526 N N . ASN A 1 198 ? 3.100 -12.325 -21.000 1.00 79.69 198 ASN A N 1
ATOM 1527 C CA . ASN A 1 198 ? 4.283 -13.187 -21.082 1.00 79.69 198 ASN A CA 1
ATOM 1528 C C . ASN A 1 198 ? 4.488 -14.043 -19.808 1.00 79.69 198 ASN A C 1
ATOM 1530 O O . ASN A 1 198 ? 5.546 -14.636 -19.579 1.00 79.69 198 ASN A O 1
ATOM 1534 N N . CYS A 1 199 ? 3.521 -14.093 -18.889 1.00 88.81 199 CYS A N 1
ATOM 1535 C CA . CYS A 1 199 ? 3.703 -14.824 -17.636 1.00 88.81 199 CYS A CA 1
ATOM 1536 C C . CYS A 1 199 ? 3.419 -16.321 -17.774 1.00 88.81 199 CYS A C 1
ATOM 1538 O O . CYS A 1 199 ? 2.298 -16.722 -18.057 1.00 88.81 199 CYS A O 1
ATOM 1540 N N . MET A 1 200 ? 4.390 -17.167 -17.420 1.00 91.12 200 MET A N 1
ATOM 1541 C CA . MET A 1 200 ? 4.186 -18.625 -17.392 1.00 91.12 200 MET A CA 1
ATOM 1542 C C . MET A 1 200 ? 3.531 -19.139 -16.095 1.00 91.12 200 MET A C 1
ATOM 1544 O O . MET A 1 200 ? 3.296 -20.340 -15.953 1.00 91.12 200 MET A O 1
ATOM 1548 N N . GLY A 1 201 ? 3.233 -18.254 -15.136 1.00 91.44 201 GLY A N 1
ATOM 1549 C CA . GLY A 1 201 ? 2.643 -18.631 -13.849 1.00 91.44 201 GLY A CA 1
ATOM 1550 C C . GLY A 1 201 ? 3.477 -19.693 -13.127 1.00 91.44 201 GLY A C 1
ATOM 1551 O O . GLY A 1 201 ? 4.703 -19.591 -13.090 1.00 91.44 201 GLY A O 1
ATOM 1552 N N . LYS A 1 202 ? 2.814 -20.732 -12.605 1.00 93.31 202 LYS A N 1
ATOM 1553 C CA . LYS A 1 202 ? 3.449 -21.870 -11.911 1.00 93.31 202 LYS A CA 1
ATOM 1554 C C . LYS A 1 202 ? 4.443 -22.659 -12.776 1.00 93.31 202 LYS A C 1
ATOM 1556 O O . LYS A 1 202 ? 5.315 -23.317 -12.233 1.00 93.31 202 LYS A O 1
ATOM 1561 N N . ARG A 1 203 ? 4.347 -22.577 -14.111 1.00 95.19 203 ARG A N 1
ATOM 1562 C CA . ARG A 1 203 ? 5.291 -23.232 -15.040 1.00 95.19 203 ARG A CA 1
ATOM 1563 C C . ARG A 1 203 ? 6.600 -22.455 -15.206 1.00 95.19 203 ARG A C 1
ATOM 1565 O O . ARG A 1 203 ? 7.517 -22.914 -15.876 1.00 95.19 203 ARG A O 1
ATOM 1572 N N . CYS A 1 204 ? 6.693 -21.247 -14.651 1.00 96.00 204 CYS A N 1
ATOM 1573 C CA . CYS A 1 204 ? 7.923 -20.473 -14.698 1.00 96.00 204 CYS A CA 1
ATOM 1574 C C . CYS A 1 204 ? 8.986 -21.113 -13.799 1.00 96.00 204 CYS A C 1
ATOM 1576 O O . CYS A 1 204 ? 8.772 -21.230 -12.598 1.00 96.00 204 CYS A O 1
ATOM 1578 N N . ARG A 1 205 ? 10.178 -21.405 -14.334 1.00 96.38 205 ARG A N 1
ATOM 1579 C CA . ARG A 1 205 ? 11.313 -21.920 -13.538 1.00 96.38 205 ARG A CA 1
ATOM 1580 C C . ARG A 1 205 ? 11.762 -20.991 -12.396 1.00 96.38 205 ARG A C 1
ATOM 1582 O O . ARG A 1 205 ? 12.483 -21.407 -11.503 1.00 96.38 205 ARG A O 1
ATOM 1589 N N . PHE A 1 206 ? 11.354 -19.721 -12.439 1.00 95.75 206 PHE A N 1
ATOM 1590 C CA . PHE A 1 206 ? 11.630 -18.722 -11.405 1.00 95.75 206 PHE A CA 1
ATOM 1591 C C . PHE A 1 206 ? 10.473 -18.546 -10.407 1.00 95.75 206 PHE A C 1
ATOM 1593 O O . PHE A 1 206 ? 10.555 -17.654 -9.576 1.00 95.75 206 PHE A O 1
ATOM 1600 N N . TYR A 1 207 ? 9.387 -19.325 -10.493 1.00 95.56 207 TYR A N 1
ATOM 1601 C CA . TYR A 1 207 ? 8.135 -19.069 -9.765 1.00 95.56 207 TYR A CA 1
ATOM 1602 C C . TYR A 1 207 ? 8.311 -18.871 -8.250 1.00 95.56 207 TYR A C 1
ATOM 1604 O O . TYR A 1 207 ? 7.733 -17.932 -7.700 1.00 95.56 207 TYR A O 1
ATOM 1612 N N . GLU A 1 208 ? 9.133 -19.697 -7.598 1.00 94.06 208 GLU A N 1
ATOM 1613 C CA . GLU A 1 208 ? 9.366 -19.610 -6.149 1.00 94.06 208 GLU A CA 1
ATOM 1614 C C . GLU A 1 208 ? 10.013 -18.284 -5.744 1.00 94.06 208 GLU A C 1
ATOM 1616 O O . GLU A 1 208 ? 9.499 -17.575 -4.879 1.00 94.06 208 GLU A O 1
ATOM 1621 N N . ARG A 1 209 ? 11.068 -17.884 -6.462 1.00 93.88 209 ARG A N 1
ATOM 1622 C CA . ARG A 1 209 ? 11.774 -16.611 -6.256 1.00 93.88 209 ARG A CA 1
ATOM 1623 C C . ARG A 1 209 ? 11.139 -15.419 -6.977 1.00 93.88 209 ARG A C 1
ATOM 1625 O O . ARG A 1 209 ? 11.708 -14.337 -6.975 1.00 93.88 209 ARG A O 1
ATOM 1632 N N . CYS A 1 210 ? 9.987 -15.582 -7.627 1.00 96.06 210 CYS A N 1
ATOM 1633 C CA . CYS A 1 210 ? 9.390 -14.525 -8.438 1.00 96.06 210 CYS A CA 1
ATOM 1634 C C . CYS A 1 210 ? 8.797 -13.421 -7.558 1.00 96.06 210 CYS A C 1
ATOM 1636 O O . CYS A 1 210 ? 7.799 -13.639 -6.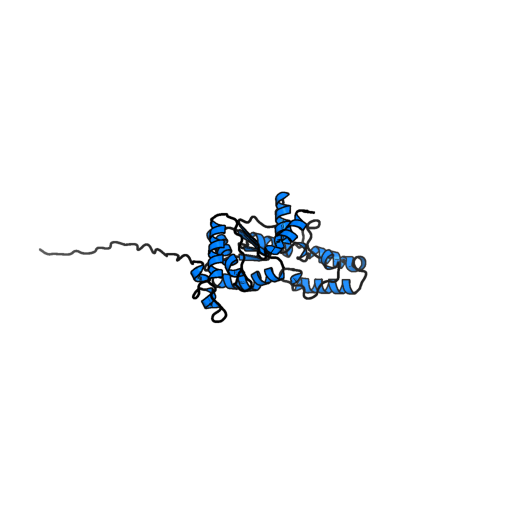868 1.00 96.06 210 CYS A O 1
ATOM 1638 N N . PHE A 1 211 ? 9.361 -12.220 -7.667 1.00 96.62 211 PHE A N 1
ATOM 1639 C CA . PHE A 1 211 ? 8.965 -11.027 -6.918 1.00 96.62 211 PHE A CA 1
ATOM 1640 C C . PHE A 1 211 ? 7.471 -10.710 -7.029 1.00 96.62 211 PHE A C 1
ATOM 1642 O O . PHE A 1 211 ? 6.773 -10.634 -6.019 1.00 96.62 211 PHE A O 1
ATOM 1649 N N . TRP A 1 212 ? 6.941 -10.673 -8.255 1.00 95.44 212 TRP A N 1
ATOM 1650 C CA . TRP A 1 212 ? 5.508 -10.485 -8.490 1.00 95.44 212 TRP A CA 1
ATOM 1651 C C . TRP A 1 212 ? 4.645 -11.572 -7.826 1.00 95.44 212 TRP A C 1
ATOM 1653 O O . TRP A 1 212 ? 3.613 -11.270 -7.232 1.00 95.44 212 TRP A O 1
ATOM 1663 N N . GLN A 1 213 ? 5.042 -12.847 -7.906 1.00 95.19 213 GLN A N 1
ATOM 1664 C CA . GLN A 1 213 ? 4.253 -13.923 -7.295 1.00 95.19 213 GLN A CA 1
ATOM 1665 C C . GLN A 1 213 ? 4.323 -13.874 -5.767 1.00 95.19 213 GLN A C 1
ATOM 1667 O O . GLN A 1 213 ? 3.326 -14.158 -5.106 1.00 95.19 213 GLN A O 1
ATOM 1672 N N . SER A 1 214 ? 5.466 -13.475 -5.206 1.00 95.38 214 SER A N 1
ATOM 1673 C CA . SER A 1 214 ? 5.618 -13.214 -3.775 1.00 95.38 214 SER A CA 1
ATOM 1674 C C . SER A 1 214 ? 4.709 -12.070 -3.318 1.00 95.38 214 SER A C 1
ATOM 1676 O O . SER A 1 214 ? 3.910 -12.255 -2.401 1.00 95.38 214 SER A O 1
ATOM 1678 N N . ALA A 1 215 ? 4.730 -10.928 -4.014 1.00 95.12 215 ALA A N 1
ATOM 1679 C CA . ALA A 1 215 ? 3.822 -9.808 -3.760 1.00 95.12 215 ALA A CA 1
ATOM 1680 C C . ALA A 1 215 ? 2.346 -10.228 -3.874 1.00 95.12 215 ALA A C 1
ATOM 1682 O O . ALA A 1 215 ? 1.540 -9.930 -2.991 1.00 95.12 215 ALA A O 1
ATOM 1683 N N . LYS A 1 216 ? 2.006 -11.022 -4.900 1.00 94.25 216 LYS A N 1
ATOM 1684 C CA . LYS A 1 216 ? 0.661 -11.576 -5.077 1.00 94.25 216 LYS A CA 1
ATOM 1685 C C . LYS A 1 216 ? 0.225 -12.451 -3.905 1.00 94.25 216 LYS A C 1
ATOM 1687 O O . LYS A 1 216 ? -0.923 -12.342 -3.488 1.00 94.25 216 LYS A O 1
ATOM 1692 N N . ARG A 1 217 ? 1.108 -13.297 -3.365 1.00 95.06 217 ARG A N 1
ATOM 1693 C CA . ARG A 1 217 ? 0.821 -14.104 -2.166 1.00 95.06 217 ARG A CA 1
ATOM 1694 C C . ARG A 1 217 ? 0.636 -13.225 -0.928 1.00 95.06 217 ARG A C 1
ATOM 1696 O O . ARG A 1 217 ? -0.340 -13.423 -0.211 1.00 95.06 217 ARG A O 1
ATOM 1703 N N . ARG A 1 218 ? 1.504 -12.227 -0.721 1.00 95.00 218 ARG A N 1
ATOM 1704 C CA . ARG A 1 218 ? 1.401 -11.277 0.403 1.00 95.00 218 ARG A CA 1
ATOM 1705 C C . ARG A 1 218 ? 0.058 -10.550 0.414 1.00 95.00 218 ARG A C 1
ATOM 1707 O O . ARG A 1 218 ? -0.620 -10.551 1.435 1.00 95.00 218 ARG A O 1
ATOM 1714 N N . MET A 1 219 ? -0.393 -10.014 -0.723 1.00 95.62 219 MET A N 1
ATOM 1715 C CA . MET A 1 219 ? -1.678 -9.303 -0.749 1.00 95.62 219 MET A CA 1
ATOM 1716 C C . MET A 1 219 ? -2.888 -10.201 -0.438 1.00 95.62 219 MET A C 1
ATOM 1718 O O . MET A 1 219 ? -3.883 -9.697 0.066 1.00 95.62 219 MET A O 1
ATOM 1722 N N . GLN A 1 220 ? -2.819 -11.524 -0.658 1.00 95.44 220 GLN A N 1
ATOM 1723 C CA . GLN A 1 220 ? -3.922 -12.432 -0.292 1.00 95.44 220 GLN A CA 1
ATOM 1724 C C . GLN A 1 220 ? -4.140 -12.550 1.220 1.00 95.44 220 GLN A C 1
ATOM 1726 O O . GLN A 1 220 ? -5.260 -12.846 1.637 1.00 95.44 220 GLN A O 1
ATOM 1731 N N . VAL A 1 221 ? -3.100 -12.332 2.029 1.00 94.81 221 VAL A N 1
ATOM 1732 C CA . VAL A 1 221 ? -3.174 -12.451 3.495 1.00 94.81 221 VAL A CA 1
ATOM 1733 C C . VAL A 1 221 ? -3.313 -11.101 4.204 1.00 94.81 221 VAL A C 1
ATOM 1735 O O . VAL A 1 221 ? -3.622 -11.075 5.387 1.00 94.81 221 VAL A O 1
ATOM 1738 N N . GLY A 1 222 ? -3.149 -9.978 3.495 1.00 96.12 222 GLY A N 1
ATOM 1739 C CA . GLY A 1 222 ? -3.275 -8.640 4.081 1.00 96.12 222 GLY A CA 1
ATOM 1740 C C . GLY A 1 222 ? -4.698 -8.321 4.549 1.00 96.12 222 GLY A C 1
ATOM 1741 O O . GLY A 1 222 ? -5.659 -8.586 3.821 1.00 96.12 222 GLY A O 1
ATOM 1742 N N . ASN A 1 223 ? -4.826 -7.729 5.739 1.00 97.00 223 ASN A N 1
ATOM 1743 C CA . ASN A 1 223 ? -6.062 -7.136 6.262 1.00 97.00 223 ASN A CA 1
ATOM 1744 C C . ASN A 1 223 ? -6.280 -5.738 5.674 1.00 97.00 223 ASN A C 1
ATOM 1746 O O . ASN A 1 223 ? -7.393 -5.396 5.280 1.00 97.00 223 ASN A O 1
ATOM 1750 N N . ILE A 1 224 ? -5.198 -4.961 5.584 1.00 98.31 224 ILE A N 1
ATOM 1751 C CA . ILE A 1 224 ? -5.177 -3.622 4.997 1.00 98.31 224 ILE A CA 1
ATOM 1752 C C . ILE A 1 224 ? -4.343 -3.671 3.720 1.00 98.31 224 ILE A C 1
ATOM 1754 O O . ILE A 1 224 ? -3.179 -4.069 3.748 1.00 98.31 224 ILE A O 1
ATOM 1758 N N . LEU A 1 225 ? -4.930 -3.290 2.590 1.00 98.00 225 LEU A N 1
ATOM 1759 C CA . LEU A 1 225 ? -4.208 -3.167 1.326 1.00 98.00 225 LEU A CA 1
ATOM 1760 C C . LEU A 1 225 ? -4.028 -1.697 0.991 1.00 98.00 225 LEU A C 1
ATOM 1762 O O . LEU A 1 225 ? -5.017 -0.996 0.810 1.00 98.00 225 LEU A O 1
ATOM 1766 N N . VAL A 1 226 ? -2.782 -1.251 0.884 1.00 97.19 226 VAL A N 1
ATOM 1767 C CA . VAL A 1 226 ? -2.451 0.119 0.486 1.00 97.19 226 VAL A CA 1
ATOM 1768 C C . VAL A 1 226 ? -2.138 0.129 -1.009 1.00 97.19 226 VAL A C 1
ATOM 1770 O O . VAL A 1 226 ? -1.292 -0.644 -1.460 1.00 97.19 226 VAL A O 1
ATOM 1773 N N . VAL A 1 227 ? -2.850 0.955 -1.775 1.00 95.44 227 VAL A N 1
ATOM 1774 C CA . VAL A 1 227 ? -2.768 1.053 -3.246 1.00 95.44 227 VAL A CA 1
ATOM 1775 C C . VAL A 1 227 ? -2.734 2.517 -3.688 1.00 95.44 227 VAL A C 1
ATOM 1777 O O . VAL A 1 227 ? -3.123 3.397 -2.921 1.00 95.44 227 VAL A O 1
ATOM 1780 N N . ASN A 1 228 ? -2.347 2.797 -4.938 1.00 92.25 228 ASN A N 1
ATOM 1781 C CA . ASN A 1 228 ? -2.696 4.081 -5.558 1.00 92.25 228 ASN A CA 1
ATOM 1782 C C . ASN A 1 228 ? -4.088 4.044 -6.203 1.00 92.25 228 ASN A C 1
ATOM 1784 O O . ASN A 1 228 ? -4.605 2.973 -6.537 1.00 92.25 228 ASN A O 1
ATOM 1788 N N . HIS A 1 229 ? -4.655 5.230 -6.442 1.00 93.50 229 HIS A N 1
ATOM 1789 C CA . HIS A 1 229 ? -5.926 5.391 -7.157 1.00 93.50 229 HIS A CA 1
ATOM 1790 C C . HIS A 1 229 ? -5.915 4.714 -8.531 1.00 93.50 229 HIS A C 1
ATOM 1792 O O . HIS A 1 229 ? -6.857 3.999 -8.855 1.00 93.50 229 HIS A O 1
ATOM 1798 N N . ALA A 1 230 ? -4.836 4.857 -9.307 1.00 90.81 230 ALA A N 1
ATOM 1799 C CA . ALA A 1 230 ? -4.745 4.266 -10.644 1.00 90.81 230 ALA A CA 1
ATOM 1800 C C . ALA A 1 230 ? -4.914 2.733 -10.621 1.00 90.81 230 ALA A C 1
ATOM 1802 O O . ALA A 1 230 ? -5.680 2.157 -11.396 1.00 90.81 230 ALA A O 1
ATOM 1803 N N . LEU A 1 231 ? -4.250 2.049 -9.685 1.00 92.38 231 LEU A N 1
ATOM 1804 C CA . LEU A 1 231 ? -4.376 0.604 -9.504 1.00 92.38 231 LEU A CA 1
ATOM 1805 C C . LEU A 1 231 ? -5.755 0.217 -8.973 1.00 92.38 231 LEU A C 1
ATOM 1807 O O . LEU A 1 231 ? -6.311 -0.784 -9.422 1.00 92.38 231 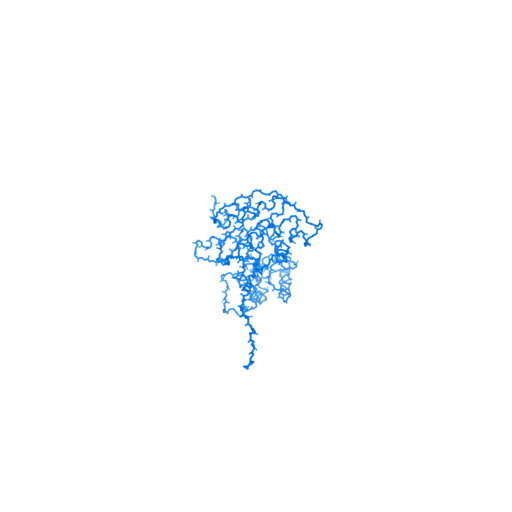LEU A O 1
ATOM 1811 N N . PHE A 1 232 ? -6.306 0.990 -8.035 1.00 95.25 232 PHE A N 1
ATOM 1812 C CA . PHE A 1 232 ? -7.649 0.752 -7.514 1.00 95.25 232 PHE A CA 1
ATOM 1813 C C . PHE A 1 232 ? -8.705 0.813 -8.627 1.00 95.25 232 PHE A C 1
ATOM 1815 O O . PHE A 1 232 ? -9.503 -0.114 -8.771 1.00 95.25 232 PHE A O 1
ATOM 1822 N N . PHE A 1 233 ? -8.671 1.851 -9.464 1.00 93.75 233 PHE A N 1
ATOM 1823 C CA . PHE A 1 233 ? -9.614 1.999 -10.572 1.00 93.75 233 PHE A CA 1
ATOM 1824 C C . PHE A 1 233 ? -9.375 0.990 -11.694 1.00 93.75 233 PHE A C 1
ATOM 1826 O O . PHE A 1 233 ? -10.338 0.445 -12.234 1.00 93.75 233 PHE A O 1
ATOM 1833 N N . SER A 1 234 ? -8.117 0.632 -11.962 1.00 91.38 234 SER A N 1
ATOM 1834 C CA . SER A 1 234 ? -7.791 -0.489 -12.852 1.00 91.38 234 SER A CA 1
ATOM 1835 C C . SER A 1 234 ? -8.373 -1.815 -12.345 1.00 91.38 234 SER A C 1
ATOM 1837 O O . SER A 1 234 ? -8.937 -2.578 -13.128 1.00 91.38 234 SER A O 1
ATOM 1839 N N . ASP A 1 235 ? -8.270 -2.106 -11.042 1.00 93.88 235 ASP A N 1
ATOM 1840 C CA . ASP A 1 235 ? -8.890 -3.292 -10.437 1.00 93.88 235 ASP A CA 1
ATOM 1841 C C . ASP A 1 235 ? -10.415 -3.246 -10.572 1.00 93.88 235 ASP A C 1
ATOM 1843 O O . ASP A 1 235 ? -11.015 -4.247 -10.953 1.00 93.88 235 ASP A O 1
ATOM 1847 N N . LEU A 1 236 ? -11.044 -2.094 -10.330 1.00 93.25 236 LEU A N 1
ATOM 1848 C CA . LEU A 1 236 ? -12.494 -1.941 -10.451 1.00 93.25 236 LEU A CA 1
ATOM 1849 C C . LEU A 1 236 ? -12.987 -2.174 -11.893 1.00 93.25 236 LEU A C 1
ATOM 1851 O O . LEU A 1 236 ? -13.963 -2.902 -12.092 1.00 93.25 236 LEU A O 1
ATOM 1855 N N . ALA A 1 237 ? -12.278 -1.648 -12.896 1.00 90.44 237 ALA A N 1
ATOM 1856 C CA . ALA A 1 237 ? -12.564 -1.900 -14.310 1.00 90.44 237 ALA A CA 1
ATOM 1857 C C . ALA A 1 237 ? -12.386 -3.385 -14.683 1.00 90.44 237 ALA A C 1
ATOM 1859 O O . ALA A 1 237 ? -13.257 -3.985 -15.317 1.00 90.44 237 ALA A O 1
ATOM 1860 N N . LEU A 1 238 ? -11.297 -4.020 -14.232 1.00 89.94 238 LEU A N 1
ATOM 1861 C CA . LEU A 1 238 ? -11.063 -5.452 -14.449 1.00 89.94 238 LEU A CA 1
ATOM 1862 C C . LEU A 1 238 ? -12.150 -6.317 -13.797 1.00 89.94 238 LEU A C 1
ATOM 1864 O O . LEU A 1 238 ? -12.587 -7.307 -14.393 1.00 89.94 238 LEU A O 1
ATOM 1868 N N . ARG A 1 239 ? -12.620 -5.937 -12.603 1.00 92.31 239 ARG A N 1
ATOM 1869 C CA . ARG A 1 239 ? -13.685 -6.654 -11.888 1.00 92.31 239 ARG A CA 1
ATOM 1870 C C . ARG A 1 239 ? -15.004 -6.626 -12.636 1.00 92.31 239 ARG A C 1
ATOM 1872 O O . ARG A 1 239 ? -15.678 -7.654 -12.666 1.00 92.31 239 ARG A O 1
ATOM 1879 N N . ALA A 1 240 ? -15.343 -5.504 -13.271 1.00 88.75 240 ALA A N 1
ATOM 1880 C CA . ALA A 1 240 ? -16.516 -5.415 -14.140 1.00 88.75 240 ALA A CA 1
ATOM 1881 C C . ALA A 1 240 ? -16.434 -6.406 -15.319 1.00 88.75 240 ALA A C 1
ATOM 1883 O O . ALA A 1 240 ? -17.448 -6.962 -15.731 1.00 88.75 240 ALA A O 1
ATOM 1884 N N . ALA A 1 241 ? -15.220 -6.706 -15.793 1.00 87.81 241 ALA A N 1
ATOM 1885 C CA . ALA A 1 241 ? -14.945 -7.727 -16.806 1.00 87.81 241 ALA A CA 1
ATOM 1886 C C . ALA A 1 241 ? -14.746 -9.154 -16.236 1.00 87.81 241 ALA A C 1
ATOM 1888 O O . ALA A 1 241 ? -14.338 -10.062 -16.962 1.00 87.81 241 ALA A O 1
ATOM 1889 N N . GLY A 1 242 ? -15.004 -9.379 -14.942 1.00 88.38 242 GLY A N 1
ATOM 1890 C CA . GLY A 1 242 ? -14.891 -10.691 -14.290 1.00 88.38 242 GLY A CA 1
ATOM 1891 C C . GLY A 1 242 ? -13.469 -11.098 -13.877 1.00 88.38 242 GLY A C 1
ATOM 1892 O O . GLY A 1 242 ? -13.249 -12.242 -13.471 1.00 88.38 242 GLY A O 1
ATOM 1893 N N . VAL A 1 243 ? -12.496 -10.186 -13.945 1.00 87.81 243 VAL A N 1
ATOM 1894 C CA . VAL A 1 243 ? -11.095 -10.431 -13.572 1.00 87.81 243 VAL A CA 1
ATOM 1895 C C . VAL A 1 243 ? -10.764 -9.674 -12.288 1.00 87.81 243 VAL A C 1
ATOM 1897 O O . VAL A 1 243 ? -10.967 -8.476 -12.193 1.00 87.81 243 VAL A O 1
ATOM 1900 N N . ASN A 1 244 ? -10.204 -10.350 -11.284 1.00 86.62 244 ASN A N 1
ATOM 1901 C CA . ASN A 1 244 ? -9.802 -9.701 -10.032 1.00 86.62 244 ASN A CA 1
ATOM 1902 C C . ASN A 1 244 ? -8.276 -9.543 -9.981 1.00 86.62 244 ASN A C 1
ATOM 1904 O O . ASN A 1 244 ? -7.555 -10.547 -10.065 1.00 86.62 244 ASN A O 1
ATOM 1908 N N . TYR A 1 245 ? -7.783 -8.312 -9.816 1.00 92.31 245 TYR A N 1
ATOM 1909 C CA . TYR A 1 245 ? -6.363 -8.062 -9.555 1.00 92.31 245 TYR A CA 1
ATOM 1910 C C . TYR A 1 245 ? -6.081 -8.096 -8.049 1.00 92.31 245 TYR A C 1
ATOM 1912 O O . TYR A 1 245 ? -5.235 -8.873 -7.591 1.00 92.31 245 TYR A O 1
ATOM 1920 N N . LEU A 1 246 ? -6.830 -7.301 -7.282 1.00 96.12 246 LEU A N 1
ATOM 1921 C CA . LEU A 1 246 ? -6.832 -7.318 -5.824 1.00 96.12 246 LEU A CA 1
ATOM 1922 C C . LEU A 1 246 ? -7.675 -8.503 -5.312 1.00 96.12 246 LEU A C 1
ATOM 1924 O O . LEU A 1 246 ? -8.617 -8.947 -5.977 1.00 96.12 246 LEU A O 1
ATOM 1928 N N . PRO A 1 247 ? -7.394 -9.044 -4.114 1.00 95.69 247 PRO A N 1
ATOM 1929 C CA . PRO A 1 247 ? -8.305 -9.991 -3.473 1.00 95.69 247 PRO A CA 1
ATOM 1930 C C . PRO A 1 247 ? -9.657 -9.331 -3.156 1.00 95.69 247 PRO A C 1
ATOM 1932 O O . PRO A 1 247 ? -9.812 -8.113 -3.244 1.00 95.69 247 PRO A O 1
ATOM 1935 N N . LYS A 1 248 ? -10.660 -10.130 -2.779 1.00 95.62 248 LYS A N 1
ATOM 1936 C CA . LYS A 1 248 ? -11.943 -9.597 -2.299 1.00 95.62 248 LYS A CA 1
ATOM 1937 C C . LYS A 1 248 ? -11.712 -8.705 -1.072 1.00 95.62 248 LYS A C 1
ATOM 1939 O O . LYS A 1 248 ? -10.985 -9.109 -0.161 1.00 95.62 248 LYS A O 1
ATOM 1944 N N . TYR A 1 249 ? -12.332 -7.530 -1.072 1.00 97.12 249 TYR A N 1
ATOM 1945 C CA . TYR A 1 249 ? -12.327 -6.559 0.019 1.00 97.12 249 TYR A CA 1
ATOM 1946 C C . TYR A 1 249 ? -13.757 -6.132 0.364 1.00 97.12 249 TYR A C 1
ATOM 1948 O O . TYR A 1 249 ? -14.674 -6.325 -0.436 1.00 97.12 249 TYR A O 1
ATOM 1956 N N . ASP A 1 250 ? -13.934 -5.584 1.563 1.00 97.19 250 ASP A N 1
ATOM 1957 C CA . ASP A 1 250 ? -15.239 -5.273 2.156 1.00 97.19 250 ASP A CA 1
ATOM 1958 C C . ASP A 1 250 ? -15.486 -3.770 2.313 1.00 97.19 250 ASP A C 1
ATOM 1960 O O . ASP A 1 250 ? -16.630 -3.353 2.480 1.00 97.19 250 ASP A O 1
ATOM 1964 N N . ALA A 1 251 ? -14.427 -2.959 2.298 1.00 97.88 251 ALA A N 1
ATOM 1965 C CA . ALA A 1 251 ? -14.512 -1.506 2.344 1.00 97.88 251 ALA A CA 1
ATOM 1966 C C . ALA A 1 251 ? -13.312 -0.863 1.642 1.00 97.88 251 ALA A C 1
ATOM 1968 O O . ALA A 1 251 ? -12.252 -1.482 1.502 1.00 97.88 251 ALA A O 1
ATOM 1969 N N . VAL A 1 252 ? -13.492 0.389 1.228 1.00 97.94 252 VAL A N 1
ATOM 1970 C CA . VAL A 1 252 ? -12.466 1.208 0.583 1.00 97.94 252 VAL A CA 1
ATOM 1971 C C . VAL A 1 252 ? -12.428 2.572 1.260 1.00 97.94 252 VAL A C 1
ATOM 1973 O O . VAL A 1 252 ? -13.475 3.158 1.529 1.00 97.94 252 VAL A O 1
ATOM 1976 N N . ILE A 1 253 ? -11.224 3.068 1.510 1.00 97.56 253 ILE A N 1
ATOM 1977 C CA . ILE A 1 253 ? -10.942 4.443 1.914 1.00 97.56 253 ILE A CA 1
ATOM 1978 C C . ILE A 1 253 ? -10.171 5.096 0.771 1.00 97.56 253 ILE A C 1
ATOM 1980 O O . ILE A 1 253 ? -9.159 4.556 0.327 1.00 97.56 253 ILE A O 1
ATOM 1984 N N . LEU A 1 254 ? -10.664 6.236 0.294 1.00 96.00 254 LEU A N 1
ATOM 1985 C CA . LEU A 1 254 ? -9.996 7.061 -0.708 1.00 96.00 254 LEU A CA 1
ATOM 1986 C C . LEU A 1 254 ? -9.407 8.277 0.009 1.00 96.00 254 LEU A C 1
ATOM 1988 O O . LEU A 1 254 ? -10.148 9.169 0.420 1.00 96.00 254 LEU A O 1
ATOM 1992 N N . ASP A 1 255 ? -8.093 8.276 0.203 1.00 93.38 255 ASP A N 1
ATOM 1993 C CA . ASP A 1 255 ? -7.360 9.438 0.705 1.00 93.38 255 ASP A CA 1
ATOM 1994 C C . ASP A 1 255 ? -7.073 10.406 -0.445 1.00 93.38 255 ASP A C 1
ATOM 1996 O O . ASP A 1 255 ? -6.966 9.973 -1.586 1.00 93.38 255 ASP A O 1
ATOM 2000 N N . GLU A 1 256 ? -6.955 11.702 -0.165 1.00 89.31 256 GLU A N 1
ATOM 2001 C CA . GLU A 1 256 ? -6.795 12.741 -1.197 1.00 89.31 256 GLU A CA 1
ATOM 2002 C C . GLU A 1 256 ? -7.848 12.642 -2.324 1.00 89.31 256 GLU A C 1
ATOM 2004 O O . GLU A 1 256 ? -7.559 12.777 -3.518 1.00 89.31 256 GLU A O 1
ATOM 2009 N N . ALA A 1 257 ? -9.106 12.431 -1.911 1.00 87.88 257 ALA A N 1
ATOM 2010 C CA . ALA A 1 257 ? -10.247 12.150 -2.783 1.00 87.88 257 ALA A CA 1
ATOM 2011 C C . ALA A 1 257 ? -10.512 13.215 -3.864 1.00 87.88 257 ALA A C 1
ATOM 2013 O O . ALA A 1 257 ? -11.192 12.933 -4.843 1.00 87.88 257 ALA A O 1
ATOM 2014 N N . HIS A 1 258 ? -9.954 14.419 -3.729 1.00 87.69 258 HIS A N 1
ATOM 2015 C CA . HIS A 1 258 ? -10.027 15.460 -4.753 1.00 87.69 258 HIS A CA 1
ATOM 2016 C C . HIS A 1 258 ? -9.360 15.048 -6.080 1.00 87.69 258 HIS A C 1
ATOM 2018 O O . HIS A 1 258 ? -9.729 15.560 -7.125 1.00 87.69 258 HIS A O 1
ATOM 2024 N N . THR A 1 259 ? -8.411 14.106 -6.054 1.00 86.50 259 THR A N 1
ATOM 2025 C CA . THR A 1 259 ? -7.733 13.585 -7.260 1.00 86.50 259 THR A CA 1
ATOM 2026 C C . THR A 1 259 ? -8.468 12.415 -7.917 1.00 86.50 259 THR A C 1
ATOM 2028 O O . THR A 1 259 ? -8.070 11.926 -8.972 1.00 86.50 259 THR A O 1
ATOM 2031 N N . VAL A 1 260 ? -9.530 11.914 -7.281 1.00 88.06 260 VAL A N 1
ATOM 2032 C CA . VAL A 1 260 ? -10.185 10.667 -7.685 1.00 88.06 260 VAL A CA 1
ATOM 2033 C C . VAL A 1 260 ? -10.915 10.807 -9.014 1.00 88.06 260 VAL A C 1
ATOM 2035 O O . VAL A 1 260 ? -10.862 9.876 -9.811 1.00 88.06 260 VAL A O 1
ATOM 2038 N N . GLU A 1 261 ? -11.587 11.935 -9.246 1.00 87.50 261 GLU A N 1
ATOM 2039 C CA . GLU A 1 261 ? -12.372 12.168 -10.463 1.00 87.50 261 GLU A CA 1
ATOM 2040 C C . GLU A 1 261 ? -11.495 12.058 -11.716 1.00 87.50 261 GLU A 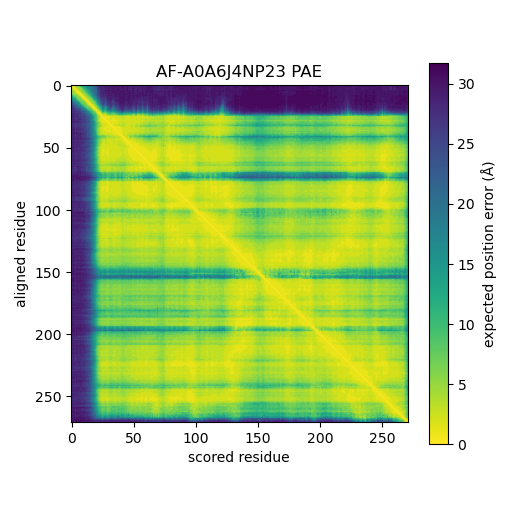C 1
ATOM 2042 O O . GLU A 1 261 ? -11.780 11.245 -12.597 1.00 87.50 261 GLU A O 1
ATOM 2047 N N . ASP A 1 262 ? -10.368 12.773 -11.728 1.00 85.12 262 ASP A N 1
ATOM 2048 C CA . ASP A 1 262 ? -9.412 12.771 -12.838 1.00 85.12 262 ASP A CA 1
ATOM 2049 C C . ASP A 1 262 ? -8.854 11.367 -13.115 1.00 85.12 262 ASP A C 1
ATOM 2051 O O . ASP A 1 262 ? -8.797 10.913 -14.262 1.00 85.12 262 ASP A O 1
ATOM 2055 N N . VAL A 1 263 ? -8.460 10.643 -12.060 1.00 83.56 263 VAL A N 1
ATOM 2056 C CA . VAL A 1 263 ? -7.891 9.294 -12.203 1.00 83.56 263 VAL A CA 1
ATOM 2057 C C . VAL A 1 263 ? -8.960 8.294 -12.652 1.00 83.56 263 VAL A C 1
ATOM 2059 O O . VAL A 1 263 ? -8.686 7.424 -13.480 1.00 83.56 263 VAL A O 1
ATOM 2062 N N . ALA A 1 264 ? -10.186 8.404 -12.142 1.00 81.56 264 ALA A N 1
ATOM 2063 C CA . ALA A 1 264 ? -11.288 7.542 -12.552 1.00 81.56 264 ALA A CA 1
ATOM 2064 C C . ALA A 1 264 ? -11.657 7.771 -14.027 1.00 81.56 264 ALA A C 1
ATOM 2066 O O . ALA A 1 264 ? -11.831 6.792 -14.758 1.00 81.56 264 ALA A O 1
ATOM 2067 N N . GLY A 1 265 ? -11.708 9.027 -14.485 1.00 80.00 265 GLY A N 1
ATOM 2068 C CA . GLY A 1 265 ? -12.007 9.374 -15.879 1.00 80.00 265 GLY A CA 1
ATOM 2069 C C . GLY A 1 265 ? -11.067 8.688 -16.875 1.00 80.00 265 GLY A C 1
ATOM 2070 O O . GLY A 1 265 ? -11.531 8.049 -17.822 1.00 80.00 265 GLY A O 1
ATOM 2071 N N . GLN A 1 266 ? -9.760 8.693 -16.591 1.00 79.31 266 GLN A N 1
ATOM 2072 C CA . GLN A 1 266 ? -8.741 8.032 -17.423 1.00 79.31 266 GLN A CA 1
ATOM 2073 C C . GLN A 1 266 ? -8.921 6.508 -17.528 1.00 79.31 266 GLN A C 1
ATOM 2075 O O . GLN A 1 266 ? -8.581 5.912 -18.550 1.00 79.31 266 GLN A O 1
ATOM 2080 N N . HIS A 1 267 ? -9.439 5.861 -16.480 1.00 74.94 267 HIS A N 1
ATOM 2081 C CA . HIS A 1 267 ? -9.585 4.403 -16.425 1.00 74.94 267 HIS A CA 1
ATOM 2082 C C . HIS A 1 267 ? -10.948 3.892 -16.903 1.00 74.94 267 HIS A C 1
ATOM 2084 O O . HIS A 1 267 ? -11.033 2.745 -17.349 1.00 74.94 267 HIS A O 1
ATOM 2090 N N . PHE A 1 268 ? -11.997 4.714 -16.828 1.00 73.12 268 PHE A N 1
ATOM 2091 C CA . PHE A 1 268 ? -13.346 4.357 -17.283 1.00 73.12 268 PHE A CA 1
ATOM 2092 C C . PHE A 1 268 ? -13.742 4.977 -18.627 1.00 73.12 268 PHE A C 1
ATOM 2094 O O . PHE A 1 268 ? -14.833 4.687 -19.111 1.00 73.12 268 PHE A O 1
ATOM 2101 N N . GLY A 1 269 ? -12.861 5.763 -19.255 1.00 59.62 269 GLY A N 1
ATOM 2102 C CA . GLY A 1 269 ? -13.094 6.306 -20.595 1.00 59.62 269 GLY A CA 1
ATOM 2103 C C . GLY A 1 269 ? -14.183 7.376 -20.632 1.00 59.62 269 GLY A C 1
ATOM 2104 O O . GLY A 1 269 ? -14.957 7.417 -21.584 1.00 59.62 269 GLY A O 1
ATOM 2105 N N . LEU A 1 270 ? -14.264 8.212 -19.592 1.00 45.72 270 LEU A N 1
ATOM 2106 C CA . LEU A 1 270 ? -15.036 9.451 -19.666 1.00 45.72 270 LEU A CA 1
ATOM 2107 C C . LEU A 1 270 ? -14.195 10.465 -20.460 1.00 45.72 270 LEU A C 1
ATOM 2109 O O . LEU A 1 270 ? -13.361 11.160 -19.881 1.00 45.72 270 LEU A O 1
ATOM 2113 N N . GLU A 1 271 ? -14.361 10.460 -21.785 1.00 38.44 271 GLU A N 1
ATOM 2114 C CA . GLU A 1 271 ? -14.085 11.622 -22.648 1.00 38.44 271 GLU A CA 1
ATOM 2115 C C . GLU A 1 271 ? -15.264 12.602 -22.609 1.00 38.44 271 GLU A C 1
ATOM 2117 O O . GLU A 1 271 ? -16.428 12.131 -22.597 1.00 38.44 271 GLU A O 1
#

Mean predicted aligned error: 8.44 Å

Radius of gyration: 26.02 Å; Cα contacts (8 Å, |Δi|>4): 329; chains: 1; bounding box: 49×64×107 Å

Secondary structure (DSSP, 8-state):
-------------------------HHHHHSTTSHHHHHHGGG----HHHHHHHHHHHHHHHHT--------TTS-HHHHHHHHHHHHHHHHT--EEEEESSHHHHHHIIIIIHHHHHTTSSS---EEE---GGGBB-HHHHHHHHHTHHHH--SHHHHHHHHHHHHHTTT-SS-BGGG-SSPPPTTHHHHHB--STT--GGG-TTTTT-HHHHHHHHHHH-SEEEEEHHHHHHHHHHHHTT--SSPP-SEEEETTGGGHHHHHHHHHT--

Nearest PDB structures (foldseek):
  6fwr-assembly1_A  TM=8.427E-01  e=1.524E-13  Escherichia coli
  6fws-assembly1_B  TM=7.877E-01  e=2.414E-11  Escherichia coli
  6fws-assembly1_A  TM=7.832E-01  e=3.218E-11  Escherichia coli
  6znp-assembly2_B  TM=6.729E-01  e=3.811E+00  Bacillus subtilis subsp. subtilis str. 168

Solvent-accessible surface area (backbone atoms only — not comparable to full-atom values): 16138 Å² total; per-residue (Å²): 133,89,83,90,84,85,88,84,89,77,84,82,75,77,75,78,82,76,77,73,76,76,76,81,49,70,56,56,37,65,28,76,84,6,42,51,28,69,72,49,43,92,78,47,80,70,48,73,67,27,51,54,48,19,52,52,47,36,50,23,65,75,67,75,51,90,81,88,81,91,73,71,87,90,56,50,61,65,58,18,53,46,52,35,46,51,51,48,15,60,79,66,76,36,25,29,37,40,28,24,76,43,69,70,58,45,47,47,39,64,75,46,56,46,56,53,45,64,74,56,48,94,67,89,80,43,74,30,85,54,74,61,63,64,42,14,45,25,71,68,36,41,53,54,43,62,79,38,37,88,79,77,42,98,46,72,65,46,53,52,36,51,52,54,50,57,59,45,65,76,70,53,89,59,40,44,59,88,75,45,94,64,86,66,41,88,69,50,55,76,60,22,32,31,54,75,96,78,56,58,59,88,76,31,96,53,40,89,80,27,26,53,56,48,52,54,55,51,51,67,70,30,31,34,37,37,33,34,44,63,57,51,43,47,30,54,54,35,42,76,73,75,39,74,78,62,67,90,64,76,47,77,46,68,46,71,56,88,57,45,62,66,50,42,31,74,64,70,67,65,124

pLDDT: mean 86.82, std 16.81, range [30.44, 98.5]

InterPro domains:
  IPR011545 DEAD/DEAH-box helicase domain [PF00270] (55-118)
  IPR014013 Helicase superfamily 1/2, ATP-binding domain, DinG/Rad3-type [PS51193] (36-271)
  IPR027417 P-loop containing nucleoside triphosphate hydrolase [G3DSA:3.40.50.300] (44-270)
  IPR027417 P-loop containing nucleoside triphosphate hydrolase [SSF52540] (37-261)
  IPR045028 Helicase superfamily 1/2, DinG/Rad3-like [PTHR11472] (44-265)

Sequence (271 aa):
MFGYNAPGSSRDTRVADTTTTTSTTLTDILGAGGAIARRLGAGYEFRPQQLEMAEAVAGSLRGGRHLLVEAGTGVGKSFAYLLPAIDYAVKHKKRVVVSTHTISLQEQLIDKDIPLLQAVYPDEFTAVLVKGRSNYLCQRRLEQTRQRQNVLFDVDRQLESLWTIEEWAQKTTDGSLADLPDVPQSGVWDKVCAEQGNCMGKRCRFYERCFWQSAKRRMQVGNILVVNHALFFSDLALRAAGVNYLPKYDAVILDEAHTVEDVAGQHFGLE

Foldseek 3Di:
DDDDDDDDDDPPPPPPPPPPPPPQDLCLDLPCVHLLCVVCPPNDDRDVVLQVLLVVLLVCLVVVHDDDDDDDPPRPVLSSNVVSLQVSLVVVVFAEEEAEADPVVLCCCVVPVVVSCCVRPPDDFFEAEDDDQLQAFFPVLLVVCVVCVVPPDPDPLQVVLSVLLVVVVVVDDQRGNVPRPDDHDPPSSVSGTGDDVPDPAPPDPCNVVGNSNVSVVSQVRHRYYYYYLLVVLLQVLVVVVVDHPGPDGSYYHYPPCVCNVVSNCVSVVVD